Protein AF-A0A258BGA5-F1 (afdb_monomer)

Sequence (229 aa):
MPLPGERLVAFLSDGAFEEQRGSDWAPRWWRASDSGFAIPVMVLNGRRIEQRTEISQEGGLDWLVKHLELSGFDPIIVDGHDPLSYAWGILEAEARLAKLVETDGPYPARLPYLIAPCIKGFGFPGAGSNRAHNLPLDGHPHENASARETFNAGARTLFTPPEVLDDAVRTLSVHTAQNRPLESHNALAVRNVASPDLPAPASISEHSPAPNCAMDAIDRCFTDIVRAN

Mean predicted aligned error: 7.52 Å

Nearest PDB structures (foldseek):
  8io8-assembly1_B  TM=6.608E-01  e=1.381E-07  unclassified
  4t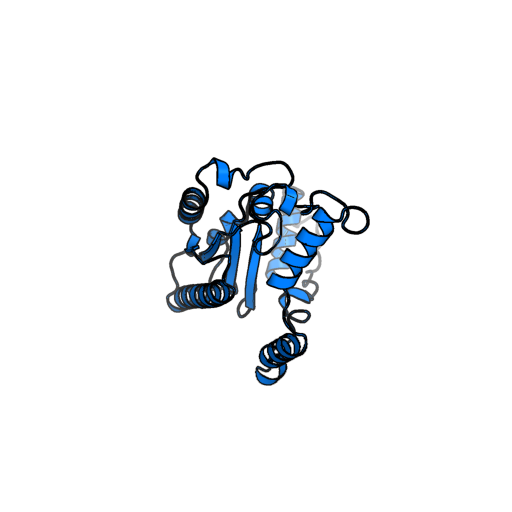l7-assembly1_C  TM=1.827E-01  e=6.037E+00  Synechococcus elongatus PCC 7942 = FACHB-805

Solvent-accessible surface area (backbone atoms only — not comparable to full-atom values): 13235 Å² total; per-residue (Å²): 130,46,47,67,91,37,76,44,77,44,82,39,46,58,64,53,54,74,74,54,73,67,68,67,47,46,24,74,70,55,41,72,90,69,28,24,47,66,37,46,32,36,44,41,38,58,64,48,92,88,47,70,34,66,54,55,74,70,54,29,67,66,41,49,47,53,53,38,46,76,49,35,36,38,71,41,82,38,52,47,84,39,73,64,37,50,55,51,50,51,53,52,38,50,54,52,52,49,49,37,50,76,66,68,48,65,82,64,28,67,38,41,32,38,37,20,56,39,54,35,42,63,80,38,59,39,42,69,44,76,35,34,74,77,61,40,54,97,45,55,49,92,84,29,68,67,27,31,53,51,48,51,54,26,50,59,74,64,61,68,57,66,71,59,52,53,49,51,51,58,70,68,64,44,39,76,83,69,74,44,72,56,76,84,64,29,64,89,74,62,65,78,79,76,82,75,54,74,67,77,78,76,80,86,45,98,85,50,86,71,59,92,43,73,67,51,46,51,52,51,52,50,50,50,32,60,74,62,103

Structure (mmCIF, N/CA/C/O backbone):
data_AF-A0A258BGA5-F1
#
_entry.id   AF-A0A258B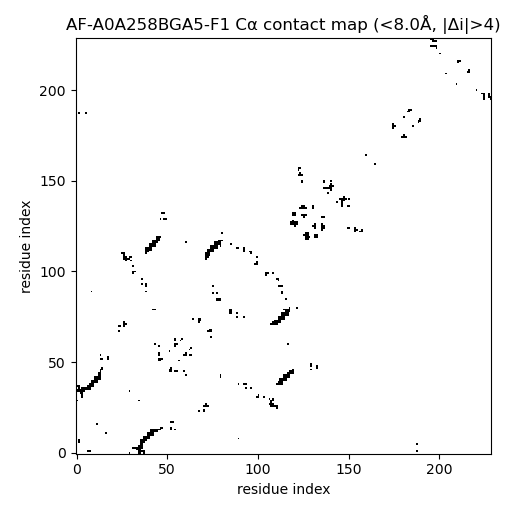GA5-F1
#
loop_
_atom_site.group_PDB
_atom_site.id
_atom_site.type_symbol
_atom_site.label_atom_id
_atom_site.label_alt_id
_atom_site.label_comp_id
_atom_site.label_asym_id
_atom_site.label_entity_id
_atom_site.label_seq_id
_atom_site.pdbx_PDB_ins_code
_atom_site.Cartn_x
_atom_site.Cartn_y
_atom_site.Cartn_z
_atom_site.occupancy
_atom_site.B_iso_or_equiv
_atom_site.auth_seq_id
_atom_site.auth_comp_id
_atom_site.auth_asym_id
_atom_site.auth_atom_id
_atom_site.pdbx_PDB_model_num
ATOM 1 N N . MET A 1 1 ? 9.230 -2.952 -9.479 1.00 86.06 1 MET A N 1
ATOM 2 C CA . MET A 1 1 ? 7.918 -2.576 -10.046 1.00 86.06 1 MET A CA 1
ATOM 3 C C . MET A 1 1 ? 7.155 -3.839 -10.426 1.00 86.06 1 MET A C 1
ATOM 5 O O . MET A 1 1 ? 7.820 -4.833 -10.716 1.00 86.06 1 MET A O 1
ATOM 9 N N . PRO A 1 2 ? 5.811 -3.843 -10.379 1.00 92.19 2 PRO A N 1
ATOM 10 C CA . PRO A 1 2 ? 4.999 -4.919 -10.958 1.00 92.19 2 PRO A CA 1
ATOM 11 C C . PRO A 1 2 ? 5.253 -5.040 -12.470 1.00 92.19 2 PRO A C 1
ATOM 13 O O . PRO A 1 2 ? 5.586 -4.044 -13.111 1.00 92.19 2 PRO A O 1
ATOM 16 N N . LEU A 1 3 ? 5.115 -6.242 -13.028 1.00 92.06 3 LEU A N 1
ATOM 17 C CA . LEU A 1 3 ? 5.256 -6.514 -14.465 1.00 92.06 3 LEU A CA 1
ATOM 18 C C . LEU A 1 3 ? 3.979 -6.129 -15.229 1.00 92.06 3 LEU A C 1
ATOM 20 O O . LEU A 1 3 ? 2.921 -5.993 -14.609 1.00 92.06 3 LEU A O 1
ATOM 24 N N . PRO A 1 4 ? 4.033 -5.977 -16.566 1.00 91.56 4 PRO A N 1
ATOM 25 C CA . PRO A 1 4 ? 2.851 -5.672 -17.366 1.00 91.56 4 PRO A CA 1
ATOM 26 C C . PRO A 1 4 ? 1.697 -6.648 -17.096 1.00 91.56 4 PRO A C 1
ATOM 28 O O . PRO A 1 4 ? 1.887 -7.861 -17.031 1.00 91.56 4 PRO A O 1
A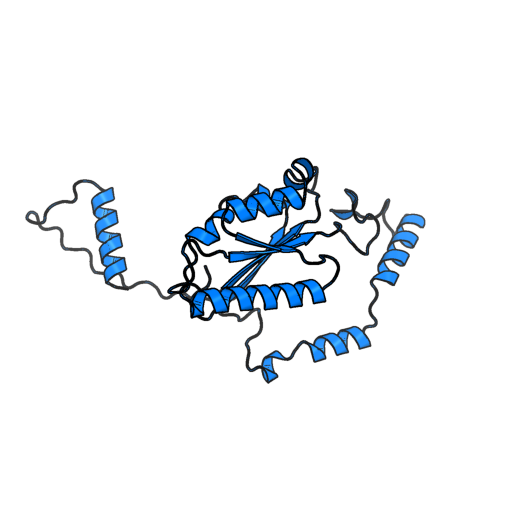TOM 31 N N . GLY A 1 5 ? 0.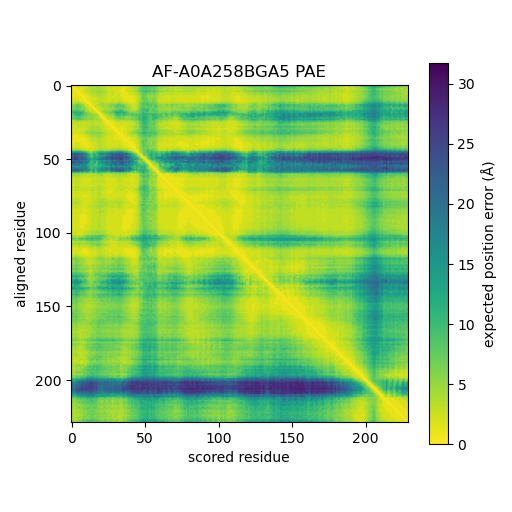490 -6.103 -16.923 1.00 89.88 5 GLY A N 1
ATOM 32 C CA . GLY A 1 5 ? -0.717 -6.863 -16.573 1.00 89.88 5 GLY A CA 1
ATOM 33 C C . GLY A 1 5 ? -0.915 -7.118 -15.073 1.00 89.88 5 GLY A C 1
ATOM 34 O O . GLY A 1 5 ? -2.014 -7.492 -14.662 1.00 89.88 5 GLY A O 1
ATOM 35 N N . GLU A 1 6 ? 0.097 -6.872 -14.241 1.00 92.31 6 GLU A N 1
ATOM 36 C CA . GLU A 1 6 ? -0.016 -6.986 -12.788 1.00 92.31 6 GLU A CA 1
ATOM 37 C C . GLU A 1 6 ? -0.445 -5.668 -12.138 1.00 92.31 6 GLU A C 1
ATOM 39 O O . GLU A 1 6 ? -0.266 -4.581 -12.693 1.00 92.31 6 GLU A O 1
ATOM 44 N N . ARG A 1 7 ? -1.008 -5.769 -10.930 1.00 92.38 7 ARG A N 1
ATOM 45 C CA . ARG A 1 7 ? -1.454 -4.626 -10.128 1.00 92.38 7 ARG A CA 1
ATOM 46 C C . ARG A 1 7 ? -0.991 -4.794 -8.685 1.00 92.38 7 ARG A C 1
ATOM 48 O O . ARG A 1 7 ? -1.190 -5.855 -8.096 1.00 92.38 7 ARG A O 1
ATOM 55 N N . LEU A 1 8 ? -0.378 -3.754 -8.130 1.00 93.44 8 LEU A N 1
ATOM 56 C CA . LEU A 1 8 ? 0.140 -3.704 -6.769 1.00 93.44 8 LEU A CA 1
ATOM 57 C C . LEU A 1 8 ? -0.414 -2.473 -6.054 1.00 93.44 8 LEU A C 1
ATOM 59 O O . LEU A 1 8 ? -0.129 -1.346 -6.453 1.00 93.44 8 LEU A O 1
ATOM 63 N N . VAL A 1 9 ? -1.125 -2.697 -4.952 1.00 95.00 9 VAL A N 1
ATOM 64 C CA . VAL A 1 9 ? -1.467 -1.654 -3.981 1.00 95.00 9 VAL A CA 1
ATOM 65 C C . VAL A 1 9 ? -0.550 -1.822 -2.774 1.00 95.00 9 VAL A C 1
ATOM 67 O O . VAL A 1 9 ? -0.541 -2.882 -2.149 1.00 95.00 9 VAL A O 1
ATOM 70 N N . ALA A 1 10 ? 0.246 -0.801 -2.459 1.00 92.88 10 ALA A N 1
ATOM 71 C CA . ALA A 1 10 ? 1.233 -0.848 -1.384 1.00 92.88 10 ALA A CA 1
ATOM 72 C C . ALA A 1 10 ? 0.844 0.114 -0.257 1.00 92.88 10 ALA A C 1
ATOM 74 O O . ALA A 1 10 ? 0.930 1.329 -0.420 1.00 92.88 10 ALA A O 1
ATOM 75 N N . PHE A 1 11 ? 0.437 -0.429 0.891 1.00 92.81 11 PHE A N 1
ATOM 76 C CA . PHE A 1 11 ? 0.153 0.368 2.083 1.00 92.81 11 PHE A CA 1
ATOM 77 C C . PHE A 1 11 ? 1.453 0.751 2.790 1.00 92.81 11 PHE A C 1
ATOM 79 O O . PHE A 1 11 ? 2.272 -0.105 3.122 1.00 92.81 11 PHE A O 1
ATOM 86 N N . LEU A 1 12 ? 1.621 2.046 3.025 1.00 90.56 12 LEU A N 1
ATOM 87 C CA . LEU A 1 12 ? 2.790 2.659 3.635 1.00 90.56 12 LEU A CA 1
ATOM 88 C C . LEU A 1 12 ? 2.371 3.351 4.930 1.00 90.56 12 LEU A C 1
ATOM 90 O O . LEU A 1 12 ? 1.291 3.935 5.013 1.00 90.56 12 LEU A O 1
ATOM 94 N N . SER A 1 13 ? 3.234 3.296 5.939 1.00 85.50 13 SER A N 1
ATOM 95 C CA . SER A 1 13 ? 3.091 4.121 7.135 1.00 85.50 13 SER A CA 1
ATOM 96 C C . SER A 1 13 ? 3.968 5.363 7.028 1.00 85.50 13 SER A C 1
ATOM 98 O O . SER A 1 13 ? 5.033 5.347 6.407 1.00 85.50 13 SER A O 1
ATOM 100 N N . ASP A 1 14 ? 3.535 6.428 7.690 1.00 80.94 14 ASP A N 1
ATOM 101 C CA . ASP A 1 14 ? 4.283 7.677 7.822 1.00 80.94 14 ASP A CA 1
ATOM 102 C C . ASP A 1 14 ? 5.676 7.472 8.450 1.00 80.94 14 ASP A C 1
ATOM 104 O O . ASP A 1 14 ? 6.655 8.053 7.991 1.00 80.94 14 ASP A O 1
ATOM 108 N N . GLY A 1 15 ? 5.798 6.571 9.429 1.00 77.31 15 GLY A N 1
ATOM 109 C CA . GLY A 1 15 ? 7.091 6.181 9.997 1.00 77.31 15 GLY A CA 1
ATOM 110 C C . GLY A 1 15 ? 8.032 5.512 8.985 1.00 77.31 15 GLY A C 1
ATOM 111 O O . GLY A 1 15 ? 9.211 5.862 8.937 1.00 77.31 15 GLY A O 1
ATOM 112 N N . ALA A 1 16 ? 7.523 4.590 8.159 1.00 76.81 16 ALA A N 1
ATOM 113 C CA . ALA A 1 16 ? 8.331 3.883 7.161 1.00 76.81 16 ALA A CA 1
ATOM 114 C C . ALA A 1 16 ? 8.790 4.803 6.020 1.00 76.81 16 ALA A C 1
ATOM 116 O O . ALA A 1 16 ? 9.903 4.653 5.520 1.00 76.81 16 ALA A O 1
ATOM 117 N N . PHE A 1 17 ? 7.958 5.775 5.639 1.00 79.06 17 PHE A N 1
ATOM 118 C CA . PHE A 1 17 ? 8.291 6.766 4.616 1.00 79.06 17 PHE A CA 1
ATOM 119 C C . PHE A 1 17 ? 9.535 7.592 4.972 1.00 79.06 17 PHE A C 1
ATOM 121 O O . PHE A 1 17 ? 10.377 7.850 4.115 1.00 79.06 17 PHE A O 1
ATOM 128 N N . GLU A 1 18 ? 9.686 7.967 6.242 1.00 72.81 18 GLU A N 1
ATOM 129 C CA . GLU A 1 18 ? 10.832 8.757 6.711 1.00 72.81 18 GLU A CA 1
ATOM 130 C C . GLU A 1 18 ? 12.137 7.942 6.745 1.00 72.81 18 GLU A C 1
ATOM 132 O O . GLU A 1 18 ? 13.209 8.469 6.437 1.00 72.81 18 GLU A O 1
ATOM 137 N N . GLU A 1 19 ? 12.048 6.654 7.092 1.00 72.44 19 GLU A N 1
ATOM 138 C CA . GLU A 1 19 ? 13.197 5.749 7.241 1.00 72.44 19 GLU A CA 1
ATOM 139 C C . GLU A 1 19 ? 13.688 5.152 5.919 1.00 72.44 19 GLU A C 1
ATOM 141 O O . GLU A 1 19 ? 14.881 4.889 5.769 1.00 72.44 19 GLU A O 1
ATOM 146 N N . GLN A 1 20 ? 12.789 4.936 4.958 1.00 68.56 20 GLN A N 1
ATOM 147 C CA . GLN A 1 20 ? 13.090 4.273 3.688 1.00 68.56 20 GLN A CA 1
ATOM 148 C C . GLN A 1 20 ? 12.838 5.212 2.506 1.00 68.56 20 GLN A C 1
ATOM 150 O O . GLN A 1 20 ? 11.879 5.073 1.741 1.00 68.56 20 GLN A O 1
ATOM 155 N N . ARG A 1 21 ? 13.746 6.181 2.356 1.00 70.88 21 ARG A N 1
ATOM 156 C CA . ARG A 1 21 ? 13.762 7.128 1.231 1.00 70.88 21 ARG A CA 1
ATOM 157 C C . ARG A 1 21 ? 14.092 6.418 -0.089 1.00 70.88 21 ARG A C 1
ATOM 159 O O . ARG A 1 21 ? 14.768 5.392 -0.094 1.00 70.88 21 ARG A O 1
ATOM 166 N N . GLY A 1 22 ? 13.643 6.973 -1.215 1.00 75.00 22 GLY A N 1
ATOM 167 C CA . GLY A 1 22 ? 13.886 6.442 -2.561 1.00 75.00 22 GLY A CA 1
ATOM 168 C C . GLY A 1 22 ? 12.620 5.967 -3.278 1.00 75.00 22 GLY A C 1
ATOM 169 O O . GLY A 1 22 ? 12.594 5.921 -4.506 1.00 75.00 22 GLY A O 1
ATOM 170 N N . SER A 1 23 ? 11.542 5.664 -2.546 1.00 77.19 23 SER A N 1
ATOM 171 C CA . SER A 1 23 ? 10.238 5.340 -3.152 1.00 77.19 23 SER A CA 1
ATOM 172 C C . SER A 1 23 ? 9.601 6.539 -3.871 1.00 77.19 23 SER A C 1
ATOM 174 O O . SER A 1 23 ? 8.827 6.359 -4.810 1.00 77.19 23 SER A O 1
ATOM 176 N N . ASP A 1 24 ? 10.012 7.757 -3.514 1.00 79.44 24 ASP A N 1
ATOM 177 C CA . ASP A 1 24 ? 9.677 9.025 -4.163 1.00 79.44 24 ASP A CA 1
ATOM 178 C C . ASP A 1 24 ? 10.161 9.116 -5.625 1.00 79.44 24 ASP A C 1
ATOM 180 O O . ASP A 1 24 ? 9.695 9.958 -6.390 1.00 79.44 24 ASP A O 1
ATOM 184 N N . TRP A 1 25 ? 11.039 8.203 -6.057 1.00 87.06 25 TRP A N 1
ATOM 185 C CA . TRP A 1 25 ? 11.540 8.121 -7.433 1.00 87.06 25 TRP A CA 1
ATOM 186 C C . TRP A 1 25 ? 10.676 7.247 -8.347 1.00 87.06 25 TRP A C 1
ATOM 188 O O . TRP A 1 25 ? 10.923 7.208 -9.553 1.00 87.06 25 TRP A O 1
ATOM 198 N N . ALA A 1 26 ? 9.646 6.576 -7.818 1.00 91.06 26 ALA A N 1
ATOM 199 C CA . ALA A 1 26 ? 8.777 5.691 -8.595 1.00 91.06 26 ALA A CA 1
ATOM 200 C C . ALA A 1 26 ? 8.214 6.319 -9.896 1.00 91.06 26 ALA A C 1
ATOM 202 O O . ALA A 1 26 ? 8.263 5.630 -10.918 1.00 91.06 26 ALA A O 1
ATOM 203 N N . PRO A 1 27 ? 7.788 7.603 -9.944 1.00 92.44 27 PRO A N 1
ATOM 204 C CA . PRO A 1 27 ? 7.332 8.267 -11.173 1.00 92.44 27 PRO A CA 1
ATOM 205 C C . PRO A 1 27 ? 8.378 8.286 -12.293 1.00 92.44 27 PRO A C 1
ATOM 207 O O . PRO A 1 27 ? 8.044 8.302 -13.477 1.00 92.44 27 PRO A O 1
ATOM 210 N N . ARG A 1 28 ? 9.666 8.276 -11.921 1.00 91.62 28 ARG A N 1
ATOM 211 C CA . ARG A 1 28 ? 10.807 8.278 -12.846 1.00 91.62 28 ARG A CA 1
ATOM 212 C C . ARG A 1 28 ? 11.167 6.879 -13.331 1.00 91.62 28 ARG A C 1
ATOM 214 O O . ARG A 1 28 ? 11.907 6.763 -14.300 1.00 91.62 28 ARG A O 1
ATOM 221 N N . TRP A 1 29 ? 10.689 5.821 -12.687 1.00 90.31 29 TRP A N 1
ATOM 222 C CA . TRP A 1 29 ? 10.992 4.441 -13.080 1.00 90.31 29 TRP A CA 1
ATOM 223 C C . TRP A 1 29 ? 9.806 3.719 -13.695 1.00 90.31 29 TRP A C 1
ATOM 225 O O . TRP A 1 29 ? 10.012 2.834 -14.514 1.00 90.31 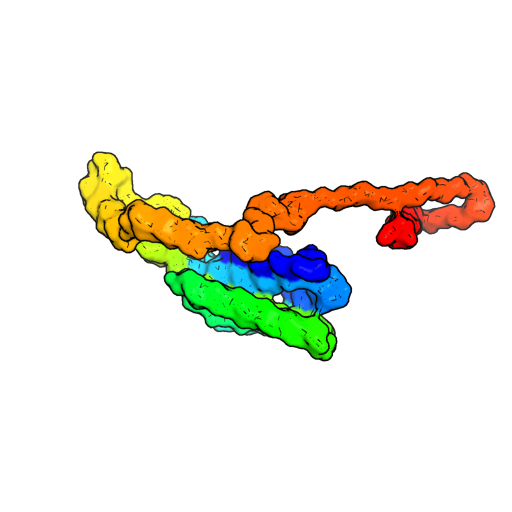29 TRP A O 1
ATOM 235 N N . TRP A 1 30 ? 8.583 4.098 -13.336 1.00 93.62 30 TRP A N 1
ATOM 236 C CA . TRP A 1 30 ? 7.397 3.502 -13.924 1.00 93.62 30 TRP A CA 1
ATOM 237 C C . TRP A 1 30 ? 7.232 3.920 -15.382 1.00 93.62 30 TRP A C 1
ATOM 239 O O . TRP A 1 30 ? 7.292 5.109 -15.709 1.00 93.62 30 TRP A O 1
ATOM 249 N N . ARG A 1 31 ? 6.973 2.942 -16.250 1.00 91.94 31 ARG A N 1
ATOM 250 C CA . ARG A 1 31 ? 6.616 3.172 -17.649 1.00 91.94 31 ARG A CA 1
ATOM 251 C C . ARG A 1 31 ? 5.485 2.240 -18.039 1.00 91.94 31 ARG A C 1
ATOM 253 O O . ARG A 1 31 ? 5.526 1.049 -17.747 1.00 91.94 31 ARG A O 1
ATOM 260 N N . ALA A 1 32 ? 4.519 2.773 -18.775 1.00 89.69 32 ALA A N 1
ATOM 261 C CA . ALA A 1 32 ? 3.403 1.997 -19.304 1.00 89.69 32 ALA A CA 1
ATOM 262 C C . ALA A 1 32 ? 3.853 0.796 -20.161 1.00 89.69 32 ALA A C 1
ATOM 264 O O . ALA A 1 32 ? 3.163 -0.218 -20.213 1.00 89.69 32 ALA A O 1
ATOM 265 N N . SER A 1 33 ? 5.011 0.902 -20.822 1.00 90.50 33 SER A N 1
ATOM 266 C CA . SER A 1 33 ? 5.522 -0.116 -21.744 1.00 90.50 33 SER A CA 1
ATOM 267 C C . SER A 1 33 ? 6.086 -1.367 -21.066 1.00 90.50 33 SER A C 1
ATOM 269 O O . SER A 1 33 ? 6.122 -2.419 -21.698 1.00 90.50 33 SER A O 1
ATOM 271 N N . ASP A 1 34 ? 6.568 -1.265 -19.824 1.00 91.94 34 ASP A N 1
ATOM 272 C CA . ASP A 1 34 ? 7.302 -2.347 -19.146 1.00 91.94 34 ASP A CA 1
ATOM 273 C C . ASP A 1 34 ? 6.872 -2.592 -17.690 1.00 91.94 34 ASP A C 1
ATOM 275 O O . ASP A 1 34 ? 7.381 -3.507 -17.043 1.00 91.94 34 ASP A O 1
ATOM 279 N N . SER A 1 35 ? 5.915 -1.814 -17.179 1.00 93.88 35 SER A N 1
ATOM 280 C CA . SER A 1 35 ? 5.460 -1.880 -15.792 1.00 93.88 35 SER A CA 1
ATOM 281 C C . SER A 1 35 ? 3.948 -2.110 -15.697 1.00 93.88 35 SER A C 1
ATOM 283 O O . SER A 1 35 ? 3.157 -1.559 -16.460 1.00 93.88 35 SER A O 1
ATOM 285 N N . GLY A 1 36 ? 3.531 -2.902 -14.710 1.00 94.75 36 GLY A N 1
ATOM 286 C CA . GLY A 1 36 ? 2.138 -3.014 -14.267 1.00 94.75 36 GLY A CA 1
ATOM 287 C C . GLY A 1 36 ? 1.714 -1.836 -13.391 1.00 94.75 36 GLY A C 1
ATOM 288 O O . GLY A 1 36 ? 2.495 -0.921 -13.135 1.00 94.75 36 GLY A O 1
ATOM 289 N N . PHE A 1 37 ? 0.489 -1.846 -12.875 1.00 95.62 37 PHE A N 1
ATOM 290 C CA . PHE A 1 37 ? -0.013 -0.748 -12.042 1.00 95.62 37 PHE A CA 1
ATOM 291 C C . PHE A 1 37 ? 0.564 -0.816 -10.633 1.00 95.62 37 PHE A C 1
ATOM 293 O O . PHE A 1 37 ? 0.486 -1.854 -9.980 1.00 95.62 37 PHE A O 1
ATOM 300 N N . ALA A 1 38 ? 1.108 0.298 -10.149 1.00 94.62 38 ALA A N 1
ATOM 301 C CA . ALA A 1 38 ? 1.594 0.444 -8.784 1.00 94.62 38 ALA A CA 1
ATOM 302 C C . ALA A 1 38 ? 0.905 1.643 -8.127 1.00 94.62 38 ALA A C 1
ATOM 304 O O . ALA A 1 38 ? 1.028 2.764 -8.616 1.00 94.62 38 ALA A O 1
ATOM 305 N N . ILE A 1 39 ? 0.188 1.395 -7.032 1.00 96.06 39 ILE A N 1
ATOM 306 C CA . ILE A 1 39 ? -0.586 2.397 -6.296 1.00 96.06 39 ILE A CA 1
ATOM 307 C C . ILE A 1 39 ? -0.108 2.405 -4.840 1.00 96.06 39 ILE A C 1
ATOM 309 O O . ILE A 1 39 ? -0.481 1.527 -4.056 1.00 96.06 39 ILE A O 1
ATOM 313 N N . PRO A 1 40 ? 0.748 3.359 -4.452 1.00 94.81 40 PRO A N 1
ATOM 314 C CA . PRO A 1 40 ? 1.069 3.584 -3.050 1.00 94.81 40 PRO A CA 1
ATOM 315 C C . PRO A 1 40 ? -0.125 4.197 -2.302 1.00 94.81 40 PRO A C 1
ATOM 317 O O . PRO A 1 40 ? -0.844 5.047 -2.829 1.00 94.81 40 PRO A O 1
ATOM 320 N N . VAL A 1 41 ? -0.310 3.771 -1.052 1.00 95.81 41 VAL A N 1
ATOM 321 C CA . VAL A 1 41 ? -1.342 4.259 -0.130 1.00 95.81 41 VAL A CA 1
ATOM 322 C C . VAL A 1 41 ? -0.680 4.623 1.194 1.00 95.81 41 VAL A C 1
ATOM 324 O O . VAL A 1 41 ? -0.332 3.745 1.978 1.00 95.81 41 VAL A O 1
ATOM 327 N N . MET A 1 42 ? -0.508 5.912 1.469 1.00 93.25 42 MET A N 1
ATOM 328 C CA . MET A 1 42 ? -0.007 6.393 2.756 1.00 93.25 42 MET A CA 1
ATOM 329 C C . MET A 1 42 ? -1.119 6.418 3.794 1.00 93.25 42 MET A C 1
ATOM 331 O O . MET A 1 42 ? -2.077 7.176 3.664 1.00 93.25 42 MET A O 1
ATOM 335 N N . VAL A 1 43 ? -0.945 5.666 4.875 1.00 92.19 43 VAL A N 1
ATOM 336 C CA . VAL A 1 43 ? -1.746 5.800 6.092 1.00 92.19 43 VAL A CA 1
ATOM 337 C C . VAL A 1 43 ? -1.078 6.841 6.988 1.00 92.19 43 VAL A C 1
ATOM 339 O O . VAL A 1 43 ? -0.133 6.549 7.725 1.00 92.19 43 VAL A O 1
ATOM 342 N N . LEU A 1 44 ? -1.568 8.076 6.907 1.00 88.94 44 LEU A N 1
ATOM 343 C CA . LEU A 1 44 ? -1.007 9.222 7.615 1.00 88.94 44 LEU A CA 1
ATOM 344 C C . LEU A 1 44 ? -1.645 9.338 9.006 1.00 88.94 44 LEU A C 1
ATOM 346 O O . LEU A 1 44 ? -2.610 10.076 9.197 1.00 88.94 44 LEU A O 1
ATOM 350 N N . ASN A 1 45 ? -1.113 8.587 9.974 1.00 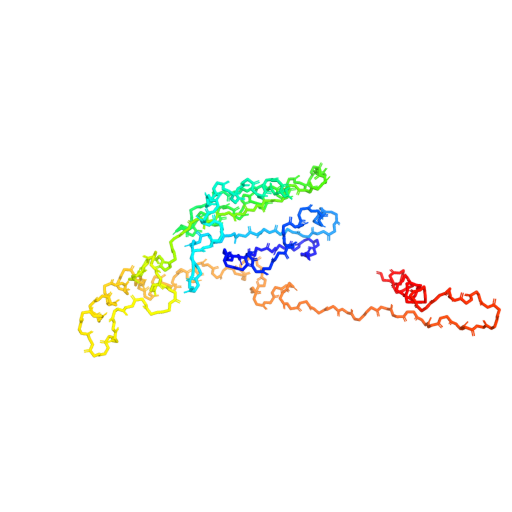82.56 45 ASN A N 1
ATOM 351 C CA . ASN A 1 45 ? -1.648 8.542 11.343 1.00 82.56 45 ASN A CA 1
ATOM 352 C C . ASN A 1 45 ? -0.902 9.431 12.364 1.00 82.56 45 ASN A C 1
ATOM 354 O O . ASN A 1 45 ? -1.318 9.543 13.524 1.00 82.56 45 ASN A O 1
ATOM 358 N N . GLY A 1 46 ? 0.173 10.089 11.925 1.00 68.38 46 GLY A N 1
ATOM 359 C CA . GLY A 1 46 ? 0.819 11.238 12.555 1.00 68.38 46 GLY A CA 1
ATOM 360 C C . GLY A 1 46 ? 1.742 10.936 13.739 1.00 68.38 46 GLY A C 1
ATOM 361 O O . GLY A 1 46 ? 2.173 11.878 14.415 1.00 68.38 46 GLY A O 1
ATOM 362 N N . ARG A 1 47 ? 2.035 9.665 14.066 1.00 60.84 47 ARG A N 1
ATOM 363 C CA . ARG A 1 47 ? 2.816 9.323 15.277 1.00 60.84 47 ARG A CA 1
ATOM 364 C C . ARG A 1 47 ? 3.729 8.098 15.139 1.00 60.84 47 ARG A C 1
ATOM 366 O O . ARG A 1 47 ? 3.264 6.987 14.882 1.00 60.84 47 ARG A O 1
ATOM 373 N N . ARG A 1 48 ? 5.003 8.263 15.524 1.00 62.81 48 ARG A N 1
ATOM 374 C CA . ARG A 1 48 ? 5.997 7.192 15.758 1.00 62.81 48 ARG A CA 1
ATOM 375 C C . ARG A 1 48 ? 5.878 6.583 17.167 1.00 62.81 48 ARG A C 1
ATOM 377 O O . ARG A 1 48 ? 4.99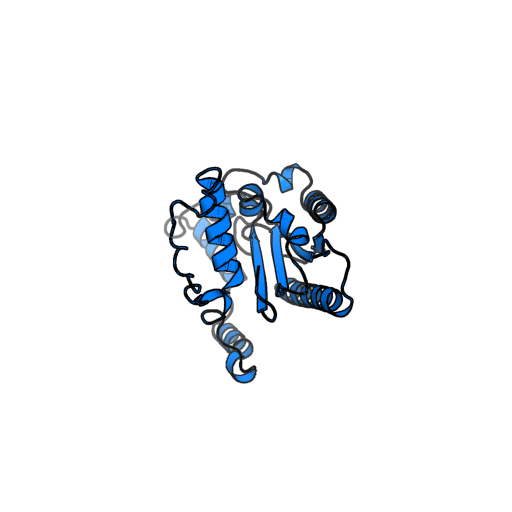1 6.951 17.938 1.00 62.81 48 ARG A O 1
ATOM 384 N N . ILE A 1 49 ? 6.749 5.613 17.468 1.00 50.84 49 ILE A N 1
ATOM 385 C CA . ILE A 1 49 ? 6.876 4.931 18.773 1.00 50.84 49 ILE A CA 1
ATOM 386 C C . ILE A 1 49 ? 7.190 5.939 19.891 1.00 50.84 49 ILE A C 1
ATOM 388 O O . ILE A 1 49 ? 6.596 5.864 20.963 1.00 50.84 49 ILE A O 1
ATOM 392 N N . GLU A 1 50 ? 8.053 6.927 19.615 1.00 47.19 50 GLU A N 1
ATOM 393 C CA . GLU A 1 50 ? 8.523 7.894 20.623 1.00 47.19 50 GLU A CA 1
ATOM 394 C C . GLU A 1 50 ? 8.457 9.378 20.189 1.00 47.19 50 GLU A C 1
ATOM 396 O O . GLU A 1 50 ? 8.772 10.256 20.989 1.00 47.19 50 GLU A O 1
ATOM 401 N N . GLN A 1 51 ? 8.014 9.709 18.964 1.00 47.69 51 GLN A N 1
ATOM 402 C CA . GLN A 1 51 ? 8.007 11.091 18.432 1.00 47.69 51 GLN A CA 1
ATOM 403 C C . GLN A 1 51 ? 6.813 11.390 17.494 1.00 47.69 51 GLN A C 1
ATOM 405 O O . GLN A 1 51 ? 6.135 10.481 17.010 1.00 47.69 51 GLN A O 1
ATOM 410 N N . ARG A 1 52 ? 6.540 12.683 17.233 1.00 57.16 52 ARG A N 1
ATOM 411 C CA . ARG A 1 52 ? 5.716 13.109 16.078 1.00 57.16 52 ARG A CA 1
ATOM 412 C C . ARG A 1 52 ? 6.524 12.868 14.799 1.00 57.16 52 ARG A C 1
ATOM 414 O O . ARG A 1 52 ? 7.731 13.073 14.834 1.00 57.16 52 ARG A O 1
ATOM 421 N N . THR A 1 53 ? 5.876 12.450 13.715 1.00 56.12 53 THR A N 1
ATOM 422 C CA . THR A 1 53 ? 6.528 12.337 12.399 1.00 56.12 53 THR A CA 1
ATOM 423 C C . THR A 1 53 ? 7.026 13.702 11.922 1.00 56.12 53 THR A C 1
ATOM 425 O O . THR A 1 53 ? 6.378 14.712 12.214 1.00 56.12 53 THR A O 1
ATOM 428 N N . GLU A 1 54 ? 8.155 13.743 11.210 1.00 58.69 54 GLU A N 1
ATOM 429 C CA . GLU A 1 54 ? 8.660 14.942 10.521 1.00 58.69 54 GLU A CA 1
ATOM 430 C C . GLU A 1 54 ? 7.562 15.509 9.622 1.00 58.69 54 GLU A C 1
ATOM 432 O O . GLU A 1 54 ? 7.286 16.703 9.682 1.00 58.69 54 GLU A O 1
ATOM 437 N N . ILE A 1 55 ? 6.803 14.646 8.933 1.00 57.38 55 ILE A N 1
ATOM 438 C CA . ILE A 1 55 ? 5.626 15.061 8.150 1.00 57.38 55 ILE A CA 1
ATOM 439 C C . ILE A 1 55 ? 4.657 15.886 9.007 1.00 57.38 55 ILE A C 1
ATOM 441 O O . ILE A 1 55 ? 4.241 16.970 8.611 1.00 57.38 55 ILE A O 1
ATOM 445 N N . SER A 1 56 ? 4.321 15.424 10.215 1.00 59.44 56 SER A N 1
ATOM 446 C CA . SER A 1 56 ? 3.420 16.150 11.124 1.00 59.44 56 SER A CA 1
ATOM 447 C C . SER A 1 56 ? 4.026 17.444 11.678 1.00 59.44 56 SER A C 1
ATOM 449 O O . SER A 1 56 ? 3.284 18.327 12.109 1.00 59.44 56 SER A O 1
ATOM 451 N N . GLN A 1 57 ? 5.354 17.553 11.718 1.00 58.66 57 GLN A N 1
ATOM 452 C CA . GLN A 1 57 ? 6.065 18.748 12.175 1.00 58.66 57 GLN A CA 1
ATOM 453 C C . GLN A 1 57 ? 6.256 19.781 11.054 1.00 58.66 57 GLN A C 1
ATOM 455 O O . GLN A 1 57 ? 6.259 20.976 11.337 1.00 58.66 57 GLN A O 1
ATOM 460 N N . GLU A 1 58 ? 6.346 19.340 9.799 1.00 59.38 58 GLU A N 1
ATOM 461 C CA . GLU A 1 58 ? 6.603 20.183 8.625 1.00 59.38 58 GLU A CA 1
ATOM 462 C C . GLU A 1 58 ? 5.332 20.703 7.925 1.00 59.38 58 GLU A C 1
ATOM 464 O O . GLU A 1 58 ? 5.422 21.472 6.969 1.00 59.38 58 GLU A O 1
ATOM 469 N N . GLY A 1 59 ? 4.141 20.345 8.418 1.00 64.12 59 GLY A N 1
ATOM 470 C CA . GLY A 1 59 ? 2.855 20.844 7.900 1.00 64.12 59 GLY A CA 1
ATOM 471 C C . GLY A 1 59 ? 1.791 19.770 7.661 1.00 64.12 59 GLY A C 1
ATOM 472 O O . GLY A 1 59 ? 0.694 20.081 7.207 1.00 64.12 59 GLY A O 1
ATOM 473 N N . GLY A 1 60 ? 2.083 18.511 7.982 1.00 80.19 60 GLY A N 1
ATOM 474 C CA . GLY A 1 60 ? 1.146 17.395 7.916 1.00 80.19 60 GLY A CA 1
ATOM 475 C C . GLY A 1 60 ? 0.762 17.038 6.483 1.00 80.19 60 GLY A C 1
ATOM 476 O O . GLY A 1 60 ? 1.617 16.838 5.621 1.00 80.19 60 GLY A O 1
ATOM 477 N N . LEU A 1 61 ? -0.544 16.944 6.239 1.00 86.94 61 LEU A N 1
ATOM 478 C CA . LEU A 1 61 ? -1.102 16.564 4.943 1.00 86.94 61 LEU A CA 1
ATOM 479 C C . LEU A 1 61 ? -0.681 17.521 3.820 1.00 86.94 61 LEU A C 1
ATOM 481 O O . LEU A 1 61 ? -0.229 17.062 2.775 1.00 86.94 61 LEU A O 1
ATOM 485 N N . ASP A 1 62 ? -0.787 18.832 4.047 1.00 88.44 62 ASP A N 1
ATOM 486 C CA . ASP A 1 62 ? -0.523 19.844 3.016 1.00 88.44 62 ASP A CA 1
ATOM 487 C C . ASP A 1 62 ? 0.937 19.814 2.552 1.00 88.44 62 ASP A C 1
ATOM 489 O O . ASP A 1 62 ? 1.232 19.941 1.361 1.00 88.44 62 ASP A O 1
ATOM 493 N N . TRP A 1 63 ? 1.860 19.596 3.494 1.00 89.06 63 TRP A N 1
ATOM 494 C CA . TRP A 1 63 ? 3.271 19.409 3.175 1.00 89.06 63 TRP A CA 1
ATOM 495 C C . TRP A 1 63 ? 3.485 18.155 2.323 1.00 89.06 63 TRP A C 1
ATOM 497 O O . TRP A 1 63 ? 4.162 18.229 1.298 1.00 89.06 63 TRP A O 1
ATOM 507 N N . LEU A 1 64 ? 2.873 17.025 2.702 1.00 89.25 64 LEU A N 1
ATOM 508 C CA . LEU A 1 64 ? 3.051 15.754 1.996 1.00 89.25 64 LEU A CA 1
ATOM 509 C C . LEU A 1 64 ? 2.493 15.816 0.573 1.00 89.25 64 LEU A C 1
ATOM 511 O O . LEU A 1 64 ? 3.158 15.369 -0.357 1.00 89.25 64 LEU A O 1
ATOM 515 N N . VAL A 1 65 ? 1.311 16.410 0.388 1.00 93.06 65 VAL A N 1
ATOM 516 C CA . VAL A 1 65 ? 0.719 16.644 -0.939 1.00 93.06 65 VAL A CA 1
ATOM 517 C C . VAL A 1 65 ? 1.705 17.407 -1.819 1.00 93.06 65 VAL A C 1
ATOM 519 O O . VAL A 1 65 ? 2.074 16.928 -2.889 1.00 93.06 65 VAL A O 1
ATOM 522 N N . LYS A 1 66 ? 2.218 18.539 -1.330 1.00 92.69 66 LYS A N 1
ATOM 523 C CA . LYS A 1 66 ? 3.172 19.361 -2.079 1.00 92.69 66 LYS A CA 1
ATOM 524 C C . LYS A 1 66 ? 4.479 18.621 -2.368 1.00 92.69 66 LYS A C 1
ATOM 526 O O . LYS A 1 66 ? 5.033 18.745 -3.459 1.00 92.69 66 LYS A O 1
ATOM 531 N N . HIS A 1 67 ? 4.987 17.859 -1.403 1.00 90.69 67 HIS A N 1
ATOM 532 C CA . HIS A 1 67 ? 6.187 17.044 -1.574 1.00 90.69 67 HIS A CA 1
ATOM 533 C C . HIS A 1 67 ? 6.002 15.990 -2.679 1.00 90.69 67 HIS A C 1
ATOM 535 O O . HIS A 1 67 ? 6.874 15.828 -3.536 1.00 90.69 67 HIS A O 1
ATOM 541 N N . LEU A 1 68 ? 4.854 15.310 -2.699 1.00 92.50 68 LEU A N 1
ATOM 542 C CA . LEU A 1 68 ? 4.519 14.301 -3.704 1.00 92.50 68 LEU A CA 1
ATOM 543 C C . LEU A 1 68 ? 4.332 14.917 -5.096 1.00 92.50 68 LEU A C 1
ATOM 545 O O . LEU A 1 68 ? 4.878 14.391 -6.065 1.00 92.50 68 LEU A O 1
ATOM 549 N N . GLU A 1 69 ? 3.651 16.060 -5.199 1.00 94.00 69 GLU A N 1
ATOM 550 C CA . GLU A 1 69 ? 3.511 16.802 -6.460 1.00 94.00 69 GLU A CA 1
ATOM 551 C C . GLU A 1 69 ? 4.875 17.209 -7.036 1.00 94.00 69 GLU A C 1
ATOM 553 O O . GLU A 1 69 ? 5.143 16.999 -8.221 1.00 94.00 69 GLU A O 1
ATOM 558 N N . LEU A 1 70 ? 5.775 17.742 -6.197 1.00 92.44 70 LEU A N 1
ATOM 559 C CA . LEU A 1 70 ? 7.143 18.098 -6.599 1.00 92.44 70 LEU A CA 1
ATOM 560 C C . LEU A 1 70 ? 7.968 16.875 -7.024 1.00 92.44 70 LEU A C 1
ATOM 562 O O . LEU A 1 70 ? 8.843 16.986 -7.885 1.00 92.44 70 LEU A O 1
ATOM 566 N N . SER A 1 71 ? 7.672 15.712 -6.446 1.00 91.06 71 SER A N 1
ATOM 567 C CA . SER A 1 71 ? 8.310 14.435 -6.781 1.00 91.06 71 SER A CA 1
ATOM 568 C C . SER A 1 71 ? 7.717 13.778 -8.037 1.00 91.06 71 SER A C 1
ATOM 570 O O . SER A 1 71 ? 8.268 12.800 -8.540 1.00 91.06 71 SER A O 1
ATOM 572 N N . GLY A 1 72 ? 6.648 14.350 -8.601 1.00 92.81 72 GLY A N 1
ATOM 573 C CA . GLY A 1 72 ? 6.023 13.896 -9.842 1.00 92.81 72 GLY A CA 1
ATOM 574 C C . GLY A 1 72 ? 4.859 12.922 -9.656 1.00 92.81 72 GLY A C 1
ATOM 575 O O . GLY A 1 72 ? 4.482 12.271 -10.624 1.00 92.81 72 GLY A O 1
ATOM 576 N N . PHE A 1 73 ? 4.289 12.812 -8.456 1.00 95.44 73 PHE A N 1
ATOM 577 C CA . PHE A 1 73 ? 3.057 12.055 -8.210 1.00 95.44 73 PHE A CA 1
ATOM 578 C C . PHE A 1 73 ? 1.795 12.901 -8.443 1.00 95.44 73 PHE A C 1
A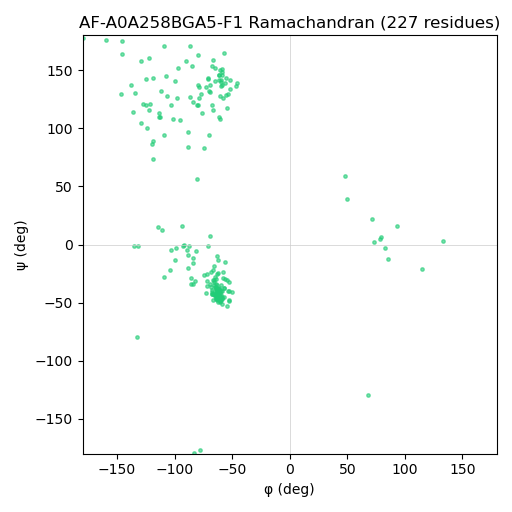TOM 580 O O . PHE A 1 73 ? 1.849 14.121 -8.606 1.00 95.44 73 PHE A O 1
ATOM 587 N N . ASP A 1 74 ? 0.652 12.222 -8.428 1.00 96.19 74 ASP A N 1
ATOM 588 C CA . ASP A 1 74 ? -0.705 12.760 -8.477 1.00 96.19 74 ASP A CA 1
ATOM 589 C C . ASP A 1 74 ? -1.462 12.347 -7.195 1.00 96.19 74 ASP A C 1
ATOM 591 O O . ASP A 1 74 ? -2.060 11.267 -7.136 1.00 96.19 74 ASP A O 1
ATOM 595 N N . PRO A 1 75 ? -1.351 13.126 -6.104 1.00 96.88 75 PRO A N 1
ATOM 596 C CA . PRO A 1 75 ? -1.901 12.735 -4.813 1.00 96.88 75 PRO A CA 1
ATOM 597 C C . PRO A 1 75 ? -3.438 12.744 -4.798 1.00 96.88 75 PRO A C 1
ATOM 599 O O . PRO A 1 75 ? -4.085 13.674 -5.276 1.00 96.88 75 PRO A O 1
ATOM 602 N N . ILE A 1 76 ? -4.029 11.717 -4.185 1.00 98.06 76 ILE A N 1
ATOM 603 C CA . ILE A 1 76 ? -5.474 11.547 -3.995 1.00 98.06 76 ILE A CA 1
ATOM 604 C C . ILE A 1 76 ? -5.737 11.417 -2.500 1.00 98.06 76 ILE A C 1
ATOM 606 O O . ILE A 1 76 ? -5.292 10.465 -1.861 1.00 98.06 76 ILE A O 1
ATOM 610 N N . ILE A 1 77 ? -6.467 12.372 -1.934 1.00 97.56 77 ILE A N 1
ATOM 611 C CA . ILE A 1 77 ? -6.816 12.352 -0.513 1.00 97.56 77 ILE A CA 1
ATOM 612 C C . ILE A 1 77 ? -8.093 11.529 -0.339 1.00 97.56 77 ILE A C 1
ATOM 614 O O . ILE A 1 77 ? -9.101 11.801 -0.990 1.00 97.56 77 ILE A O 1
ATOM 618 N N . VAL A 1 78 ? -8.044 10.541 0.550 1.00 97.62 78 VAL A N 1
ATOM 619 C CA . VAL A 1 78 ? -9.181 9.693 0.939 1.00 97.62 78 VAL A CA 1
ATOM 620 C C . VAL A 1 78 ? -9.415 9.792 2.446 1.00 97.62 78 VAL A C 1
ATOM 622 O O . VAL A 1 78 ? -8.520 10.192 3.193 1.00 97.62 78 VAL A O 1
ATOM 625 N N . ASP A 1 79 ? -10.607 9.426 2.914 1.00 95.88 79 ASP A N 1
ATOM 626 C CA . ASP A 1 79 ? -10.872 9.325 4.350 1.00 95.88 79 ASP A CA 1
ATOM 627 C C . ASP A 1 79 ? -10.238 8.045 4.904 1.00 95.88 79 ASP A C 1
ATOM 629 O O . ASP A 1 79 ? -10.666 6.934 4.591 1.00 95.88 79 ASP A O 1
ATOM 633 N N . GLY A 1 80 ? -9.221 8.193 5.756 1.00 94.06 80 GLY A N 1
ATOM 634 C CA . GLY A 1 80 ? -8.529 7.062 6.365 1.00 94.06 80 GLY A CA 1
ATOM 635 C C . GLY A 1 80 ? -9.334 6.305 7.425 1.00 94.06 80 GLY A C 1
ATOM 636 O O . GLY A 1 80 ? -8.836 5.323 7.974 1.00 94.06 80 GLY A O 1
ATOM 637 N N . HIS A 1 81 ? -10.558 6.741 7.729 1.00 93.50 81 HIS A N 1
ATOM 638 C CA . HIS A 1 81 ? -11.478 6.054 8.637 1.00 93.50 81 HIS A CA 1
ATOM 639 C C . HIS A 1 81 ? -12.545 5.233 7.903 1.00 93.50 81 HIS A C 1
ATOM 641 O O . HIS A 1 81 ? -13.212 4.419 8.542 1.00 93.50 81 HIS A O 1
ATOM 647 N N . ASP A 1 82 ? -12.707 5.429 6.591 1.00 94.50 82 ASP A N 1
ATOM 648 C CA . ASP A 1 82 ? -13.747 4.787 5.790 1.00 94.50 82 ASP A CA 1
ATOM 649 C C . ASP A 1 82 ? -13.144 3.787 4.782 1.00 94.50 82 ASP A C 1
ATOM 651 O O . ASP A 1 82 ? -12.552 4.195 3.776 1.00 94.50 82 ASP A O 1
ATOM 655 N N . PRO A 1 83 ? -13.329 2.467 4.983 1.00 92.69 83 PRO A N 1
ATOM 656 C CA . PRO A 1 83 ? -12.893 1.439 4.039 1.00 92.69 83 PRO A CA 1
ATOM 657 C C . PRO A 1 83 ? -13.411 1.634 2.605 1.00 92.69 83 PRO A C 1
ATOM 659 O O . PRO A 1 83 ? -12.722 1.260 1.653 1.00 92.69 83 PRO A O 1
ATOM 662 N N . LEU A 1 84 ? -14.598 2.224 2.421 1.00 95.94 84 LEU A N 1
ATOM 663 C CA . LEU A 1 84 ? -15.138 2.494 1.086 1.00 95.94 84 LEU A CA 1
ATOM 664 C C . LEU A 1 84 ? -14.393 3.635 0.392 1.00 95.94 84 LEU A C 1
ATOM 666 O O . LEU A 1 84 ? -14.225 3.592 -0.827 1.00 95.94 84 LEU A O 1
ATOM 670 N N . SER A 1 85 ? -13.880 4.603 1.153 1.00 97.75 85 SER A N 1
ATOM 671 C CA . SER A 1 85 ? -13.024 5.667 0.626 1.00 97.75 85 SER A CA 1
ATOM 672 C C . SER A 1 85 ? -11.710 5.104 0.073 1.00 97.75 85 SER A C 1
ATOM 674 O O . SER A 1 85 ? -11.290 5.486 -1.020 1.00 97.75 85 SER A O 1
ATOM 676 N N . TYR A 1 86 ? -11.113 4.114 0.750 1.00 97.62 86 TYR A N 1
ATOM 677 C CA . TYR A 1 86 ? -9.956 3.381 0.221 1.00 97.62 86 TYR A CA 1
ATOM 678 C C . TYR A 1 86 ? -10.290 2.625 -1.066 1.00 97.62 86 TYR A C 1
ATOM 680 O O . TYR A 1 86 ? -9.561 2.744 -2.049 1.00 97.62 86 TYR A O 1
ATOM 688 N N . ALA A 1 87 ? -11.386 1.858 -1.075 1.00 97.06 87 ALA A N 1
ATOM 689 C CA . ALA A 1 87 ? -11.793 1.089 -2.250 1.00 97.06 87 ALA A CA 1
ATOM 690 C C . ALA A 1 87 ? -12.035 2.001 -3.463 1.00 97.06 87 ALA A C 1
ATOM 692 O O . ALA A 1 87 ? -11.533 1.730 -4.553 1.00 97.06 87 ALA A O 1
ATOM 693 N N . TRP A 1 88 ? -12.743 3.114 -3.260 1.00 98.31 88 TRP A N 1
ATOM 694 C CA . TRP A 1 88 ? -12.950 4.129 -4.288 1.00 98.31 88 TRP A CA 1
ATOM 695 C C . TRP A 1 88 ? -11.629 4.731 -4.772 1.00 98.31 88 TRP A C 1
ATOM 697 O O . TRP A 1 88 ? -11.392 4.779 -5.977 1.00 98.31 88 TRP A O 1
ATOM 707 N N . GLY A 1 89 ? -10.750 5.143 -3.855 1.00 98.56 89 GLY A N 1
ATOM 708 C CA . GLY A 1 89 ? -9.475 5.756 -4.215 1.00 98.56 89 GLY A CA 1
ATOM 709 C C . GLY A 1 89 ? -8.584 4.818 -5.031 1.00 98.56 89 GLY A C 1
ATOM 710 O O . GLY A 1 89 ? -7.934 5.263 -5.973 1.00 98.56 89 GLY A O 1
ATOM 711 N N . ILE A 1 90 ? -8.575 3.518 -4.710 1.00 98.38 90 ILE A N 1
ATOM 712 C CA . ILE A 1 90 ? -7.825 2.509 -5.471 1.00 98.38 90 ILE A CA 1
ATOM 713 C C . ILE A 1 90 ? -8.379 2.402 -6.895 1.00 98.38 90 ILE A C 1
ATOM 715 O O . ILE A 1 90 ? -7.603 2.437 -7.847 1.00 98.38 90 ILE A O 1
ATOM 719 N N . LEU A 1 91 ? -9.704 2.328 -7.057 1.00 98.19 91 LEU A N 1
ATOM 720 C CA . LEU A 1 91 ? -10.337 2.269 -8.380 1.00 98.19 91 LEU A CA 1
ATOM 721 C C . LEU A 1 91 ? -10.075 3.538 -9.203 1.00 98.19 91 LEU A C 1
ATOM 723 O O . LEU A 1 91 ? -9.785 3.451 -10.395 1.00 98.19 91 LEU A O 1
ATOM 727 N N . GLU A 1 92 ? -10.132 4.708 -8.570 1.00 98.56 92 GLU A N 1
ATOM 728 C CA . GLU A 1 92 ? -9.799 5.989 -9.200 1.00 98.56 92 GLU A CA 1
ATOM 729 C C . GLU A 1 92 ? -8.328 6.028 -9.645 1.00 98.56 92 GLU A C 1
ATOM 731 O O . GLU A 1 92 ? -8.023 6.406 -10.777 1.00 98.56 92 GLU A O 1
ATOM 736 N N . ALA A 1 93 ? -7.402 5.586 -8.793 1.00 98.25 93 ALA A N 1
ATOM 737 C CA . ALA A 1 93 ? -5.987 5.495 -9.134 1.00 98.25 93 ALA A CA 1
ATOM 738 C C . ALA A 1 93 ? -5.734 4.519 -10.298 1.00 98.25 93 ALA A C 1
ATOM 740 O O . ALA A 1 93 ? -4.991 4.847 -11.225 1.00 98.25 93 ALA A O 1
ATOM 741 N N . GLU A 1 94 ? -6.385 3.352 -10.310 1.00 97.56 94 GLU A N 1
ATOM 742 C CA . GLU A 1 94 ? -6.302 2.421 -11.441 1.00 97.56 94 GLU A CA 1
ATOM 743 C C . GLU A 1 94 ? -6.836 3.040 -12.736 1.00 97.56 94 GLU A C 1
ATOM 745 O O . GLU A 1 94 ? -6.213 2.880 -13.785 1.00 97.56 94 GLU A O 1
ATOM 750 N N . ALA A 1 95 ? -7.941 3.789 -12.677 1.00 97.75 95 ALA A N 1
ATOM 751 C CA . ALA A 1 95 ? -8.495 4.474 -13.842 1.00 97.75 95 ALA A CA 1
ATOM 752 C C . ALA A 1 95 ? -7.527 5.531 -14.404 1.00 97.75 95 ALA A C 1
ATOM 754 O O . ALA A 1 95 ? -7.358 5.639 -15.622 1.00 97.75 95 ALA A O 1
ATOM 755 N N . ARG A 1 96 ? -6.831 6.280 -13.536 1.00 96.75 96 ARG A N 1
ATOM 756 C CA . ARG A 1 96 ? -5.794 7.239 -13.956 1.00 96.75 96 ARG A CA 1
ATOM 757 C C . ARG A 1 96 ? -4.593 6.550 -14.598 1.00 96.75 96 ARG A C 1
ATOM 759 O O . ARG A 1 96 ? -4.116 7.015 -15.631 1.00 96.75 96 ARG A O 1
ATOM 766 N N . LEU A 1 97 ? -4.134 5.430 -14.034 1.00 95.88 97 LEU A N 1
ATOM 767 C CA . LEU A 1 97 ? -3.050 4.630 -14.614 1.00 95.88 97 LEU A CA 1
ATOM 768 C C . LEU A 1 97 ? -3.441 4.037 -15.970 1.00 95.88 97 LEU A C 1
ATOM 770 O O . LEU A 1 97 ? -2.658 4.129 -16.912 1.00 95.88 97 LEU A O 1
ATOM 774 N N . ALA A 1 98 ? -4.654 3.497 -16.099 1.00 96.00 98 ALA A N 1
ATOM 775 C CA . ALA A 1 98 ? -5.169 2.992 -17.369 1.00 96.00 98 ALA A CA 1
ATOM 776 C C . ALA A 1 98 ? -5.161 4.080 -18.444 1.00 96.00 98 ALA A C 1
ATOM 778 O O . ALA A 1 98 ? -4.635 3.862 -19.532 1.00 96.00 98 ALA A O 1
ATOM 779 N N . LYS A 1 99 ? -5.619 5.288 -18.103 1.00 94.94 99 LYS A N 1
ATOM 780 C CA . LYS A 1 99 ? -5.568 6.433 -19.013 1.00 94.94 99 LYS A CA 1
ATOM 781 C C . LYS A 1 99 ? -4.139 6.790 -19.430 1.00 94.94 99 LYS A C 1
ATOM 783 O O . LYS A 1 99 ? -3.914 7.063 -20.603 1.00 94.94 99 LYS A O 1
ATOM 788 N N . LEU A 1 100 ? -3.174 6.774 -18.505 1.00 92.75 100 LEU A N 1
ATOM 789 C CA . LEU A 1 100 ? -1.764 7.026 -18.834 1.00 92.75 100 LEU A CA 1
ATOM 790 C C . LEU A 1 100 ? -1.213 6.002 -19.834 1.00 92.75 100 LEU A C 1
ATOM 792 O O . LEU A 1 100 ? -0.471 6.393 -20.732 1.00 92.75 100 LEU A O 1
ATOM 796 N N . VAL A 1 101 ? -1.591 4.726 -19.699 1.00 92.69 101 VAL A N 1
ATOM 797 C CA . VAL A 1 101 ? -1.226 3.674 -20.662 1.00 92.69 101 VAL A CA 1
ATOM 798 C C . VAL A 1 101 ? -1.898 3.909 -22.014 1.00 92.69 101 VAL A C 1
ATOM 800 O O . VAL A 1 101 ? -1.231 3.864 -23.042 1.00 92.69 101 VAL A O 1
ATOM 803 N N . GLU A 1 102 ? -3.203 4.184 -22.026 1.00 93.31 102 GLU A N 1
ATOM 804 C CA . GLU A 1 102 ? -3.983 4.376 -23.255 1.00 93.31 102 GLU A CA 1
ATOM 805 C C . GLU A 1 102 ? -3.513 5.574 -24.085 1.00 93.31 102 GLU A C 1
ATOM 807 O O . GLU A 1 102 ? -3.515 5.511 -25.314 1.00 93.31 102 GLU A O 1
ATOM 812 N N . THR A 1 103 ? -3.131 6.674 -23.432 1.00 91.00 103 THR A N 1
ATOM 813 C CA . THR A 1 103 ? -2.766 7.918 -24.124 1.00 91.00 103 THR A CA 1
ATOM 814 C C . THR A 1 103 ? -1.278 8.053 -24.428 1.00 91.00 103 THR A C 1
ATOM 816 O O . THR A 1 103 ? -0.900 9.087 -24.970 1.00 91.00 103 THR A O 1
ATOM 819 N N . ASP A 1 104 ? -0.447 7.082 -24.031 1.00 86.00 104 ASP A N 1
ATOM 820 C CA . ASP A 1 104 ? 1.015 7.238 -23.959 1.00 86.00 104 ASP A CA 1
ATOM 821 C C . ASP A 1 104 ? 1.388 8.544 -23.232 1.00 86.00 104 ASP A C 1
ATOM 823 O O . ASP A 1 104 ? 1.932 9.499 -23.790 1.00 86.00 104 ASP A O 1
ATOM 827 N N . GLY A 1 105 ? 0.930 8.633 -21.978 1.00 82.50 105 GLY A N 1
ATOM 828 C CA . GLY A 1 105 ? 1.037 9.836 -21.159 1.00 82.50 105 GLY A CA 1
ATOM 829 C C . GLY A 1 105 ? 2.482 10.328 -20.976 1.00 82.50 105 GLY A C 1
ATOM 830 O O . GLY A 1 105 ? 3.442 9.593 -21.205 1.00 82.50 105 GLY A O 1
ATOM 831 N N . PRO A 1 106 ? 2.670 11.580 -20.522 1.00 85.94 106 PRO A N 1
ATOM 832 C CA . PRO A 1 106 ? 4.000 12.158 -20.372 1.00 85.94 106 PRO A CA 1
ATOM 833 C C . PRO A 1 106 ? 4.867 11.334 -19.414 1.00 85.94 106 PRO A C 1
ATOM 835 O O . PRO A 1 106 ? 4.382 10.819 -18.408 1.00 85.94 106 PRO A O 1
ATOM 838 N N . TYR A 1 107 ? 6.167 11.284 -19.703 1.00 89.19 107 TYR A N 1
ATOM 839 C CA . TYR A 1 107 ? 7.177 10.691 -18.832 1.00 89.19 107 TYR A CA 1
ATOM 840 C C . TYR A 1 107 ? 8.116 11.783 -18.277 1.00 89.19 107 TYR A C 1
ATOM 842 O O . TYR A 1 107 ? 8.604 12.598 -19.067 1.00 89.19 107 TYR A O 1
ATOM 850 N N . PRO A 1 108 ? 8.417 11.828 -16.960 1.00 91.75 108 PRO A N 1
ATOM 851 C CA . PRO A 1 108 ? 7.952 10.933 -15.890 1.00 91.75 108 PRO A CA 1
ATOM 852 C C . PRO A 1 108 ? 6.428 10.908 -15.721 1.00 91.75 108 PRO A C 1
ATOM 854 O O . PRO A 1 108 ? 5.776 11.949 -15.817 1.00 91.75 108 PRO A O 1
ATOM 857 N N . ALA A 1 109 ? 5.876 9.716 -15.484 1.00 89.75 109 ALA A N 1
ATOM 858 C CA . ALA A 1 109 ? 4.436 9.523 -15.367 1.00 89.75 109 ALA A CA 1
ATOM 859 C C . ALA A 1 109 ? 3.927 10.090 -14.045 1.00 89.75 109 ALA A C 1
ATOM 861 O O . ALA A 1 109 ? 4.514 9.831 -12.996 1.00 89.75 109 ALA A O 1
ATOM 862 N N . ARG A 1 110 ? 2.804 10.813 -14.081 1.00 93.06 110 ARG A N 1
ATOM 863 C CA . ARG A 1 110 ? 2.141 11.299 -12.866 1.00 93.06 110 ARG A CA 1
ATOM 864 C C . ARG A 1 110 ? 1.418 10.157 -12.164 1.00 93.06 110 ARG A C 1
ATOM 866 O O . ARG A 1 110 ? 0.231 9.943 -12.386 1.00 93.06 110 ARG A O 1
ATOM 873 N N . LEU A 1 111 ? 2.160 9.386 -11.375 1.00 94.69 111 LEU A N 1
ATOM 874 C CA . LEU A 1 111 ? 1.613 8.221 -10.688 1.00 94.69 111 LEU A CA 1
ATOM 875 C C . LEU A 1 111 ? 0.631 8.646 -9.595 1.00 94.69 111 LEU A C 1
ATOM 877 O O . LEU A 1 111 ? 0.997 9.482 -8.766 1.00 94.69 111 LEU A O 1
ATOM 881 N N . PRO A 1 112 ? -0.573 8.054 -9.537 1.00 97.00 112 PRO A N 1
ATOM 882 C CA . PRO A 1 112 ? -1.497 8.318 -8.455 1.00 97.00 112 PRO A CA 1
ATOM 883 C C . PRO A 1 112 ? -0.920 7.826 -7.129 1.00 97.00 112 PRO A C 1
ATOM 885 O O . PRO A 1 112 ? -0.298 6.764 -7.056 1.00 97.00 112 PRO A O 1
ATOM 888 N N . TYR A 1 113 ? -1.143 8.605 -6.078 1.00 96.88 113 TYR A N 1
ATOM 889 C CA . TYR A 1 113 ? -0.673 8.298 -4.733 1.00 96.88 113 TYR A CA 1
ATOM 890 C C . TYR A 1 113 ? -1.796 8.570 -3.741 1.00 96.88 113 TYR A C 1
ATOM 892 O O . TYR A 1 113 ? -2.186 9.719 -3.550 1.00 96.88 113 TYR A O 1
ATOM 900 N N . LEU A 1 114 ? -2.323 7.541 -3.084 1.00 97.88 114 LEU A N 1
ATOM 901 C CA . LEU A 1 114 ? -3.369 7.751 -2.088 1.00 97.88 114 LEU A CA 1
ATOM 902 C C . LEU A 1 114 ? -2.761 8.241 -0.778 1.00 97.88 114 LEU A C 1
ATOM 904 O O . LEU A 1 114 ? -1.780 7.685 -0.287 1.00 97.88 114 LEU A O 1
ATOM 908 N N . ILE A 1 115 ? -3.389 9.242 -0.175 1.00 96.06 115 ILE A N 1
ATOM 909 C CA . ILE A 1 115 ? -3.081 9.714 1.170 1.00 96.06 115 ILE A CA 1
ATOM 910 C C . ILE A 1 115 ? -4.347 9.581 1.998 1.00 96.06 115 ILE A C 1
ATOM 912 O O . ILE A 1 115 ? -5.374 10.175 1.681 1.00 96.06 115 ILE A O 1
ATOM 916 N N . ALA A 1 116 ? -4.257 8.811 3.071 1.00 95.81 116 ALA A N 1
ATOM 917 C CA . ALA A 1 116 ? -5.354 8.519 3.968 1.00 95.81 116 ALA A CA 1
ATOM 918 C C . ALA A 1 116 ? -5.014 9.033 5.375 1.00 95.81 116 ALA A C 1
ATOM 920 O O . ALA A 1 116 ? -4.409 8.303 6.170 1.00 95.81 116 ALA A O 1
ATOM 921 N N . PRO A 1 117 ? -5.340 10.300 5.691 1.00 93.38 117 PRO A N 1
ATOM 922 C CA . PRO A 1 117 ? -5.236 10.821 7.045 1.00 93.38 117 PRO A CA 1
ATOM 923 C C . PRO A 1 117 ? -6.139 10.028 7.982 1.00 93.38 117 PRO A C 1
ATOM 925 O O . PRO A 1 117 ? -7.333 9.875 7.727 1.00 93.38 117 PRO A O 1
ATOM 928 N N . CYS A 1 118 ? -5.578 9.542 9.083 1.00 90.62 118 CYS A N 1
ATOM 929 C CA . CYS A 1 118 ? -6.355 8.868 10.111 1.00 90.62 118 CYS A CA 1
ATOM 930 C C . CYS A 1 118 ? -5.796 9.129 11.506 1.00 90.62 118 CYS A C 1
ATOM 932 O O . CYS A 1 118 ? -4.762 9.770 11.694 1.00 90.62 118 CYS A O 1
ATOM 934 N N . ILE A 1 119 ? -6.502 8.635 12.517 1.00 88.38 119 ILE A N 1
ATOM 935 C CA . ILE A 1 119 ? -6.051 8.702 13.902 1.00 88.38 119 ILE A CA 1
ATOM 936 C C . ILE A 1 119 ? -5.406 7.365 14.277 1.00 88.38 119 ILE A C 1
ATOM 938 O O . ILE A 1 119 ? -6.020 6.305 14.164 1.00 88.38 119 ILE A O 1
ATOM 942 N N . LYS A 1 120 ? -4.170 7.392 14.785 1.00 86.69 120 LYS A N 1
ATOM 943 C CA . LYS A 1 120 ? -3.506 6.175 15.276 1.00 86.69 120 LYS A CA 1
ATOM 944 C C . LYS A 1 120 ? -4.338 5.509 16.378 1.00 86.69 120 LYS A C 1
ATOM 946 O O . LYS A 1 120 ? -4.674 6.156 17.368 1.00 86.69 120 LYS A O 1
ATOM 951 N N . GLY A 1 121 ? -4.652 4.223 16.211 1.00 88.56 121 GLY A N 1
ATOM 952 C CA . GLY A 1 121 ? -5.513 3.470 17.132 1.00 88.56 121 GLY A CA 1
ATOM 953 C C . GLY A 1 121 ? -6.993 3.863 17.082 1.00 88.56 121 GLY A C 1
ATOM 954 O O . GLY A 1 121 ? -7.694 3.663 18.071 1.00 88.56 121 GLY A O 1
ATOM 955 N N . PHE A 1 122 ? -7.457 4.460 15.977 1.00 89.81 122 PHE A N 1
ATOM 956 C CA . PHE A 1 122 ? -8.856 4.833 15.773 1.00 89.81 122 PHE A CA 1
ATOM 957 C C . PHE A 1 122 ? -9.830 3.711 16.163 1.00 89.81 122 PHE A C 1
ATOM 959 O O . PHE A 1 122 ? -9.592 2.536 15.890 1.00 89.81 122 PHE A O 1
ATOM 966 N N . GLY A 1 123 ? -10.930 4.091 16.815 1.00 89.38 123 GLY A N 1
ATOM 967 C CA . GLY A 1 123 ? -11.963 3.160 17.270 1.00 89.38 123 GLY A CA 1
ATOM 968 C C . GLY A 1 123 ? -11.673 2.462 18.604 1.00 89.38 123 GLY A C 1
ATOM 969 O O . GLY A 1 123 ? -12.544 1.755 19.105 1.00 89.38 123 GLY A O 1
ATOM 970 N N . PHE A 1 124 ? -10.504 2.678 19.223 1.00 92.75 124 PHE A N 1
ATOM 971 C CA . PHE A 1 124 ? -10.136 2.047 20.495 1.00 92.75 124 PHE A CA 1
ATOM 972 C C . PHE A 1 124 ? -9.650 3.062 21.553 1.00 92.75 124 PHE A C 1
ATOM 974 O O . PHE A 1 124 ? -9.226 4.168 21.203 1.00 92.75 124 PHE A O 1
ATOM 981 N N . PRO A 1 125 ? -9.704 2.742 22.866 1.00 91.19 125 PRO A N 1
ATOM 982 C CA . PRO A 1 125 ? -9.169 3.613 23.907 1.00 91.19 125 PRO A CA 1
ATOM 983 C C . PRO A 1 125 ? -7.724 4.051 23.652 1.00 91.19 125 PRO A C 1
ATOM 985 O O . PRO A 1 125 ? -6.892 3.280 23.182 1.00 91.19 125 PRO A O 1
ATOM 988 N N . GLY A 1 126 ? -7.423 5.309 23.974 1.00 87.50 126 GLY A N 1
ATOM 989 C CA . GLY A 1 126 ? -6.099 5.887 23.743 1.00 87.50 126 GLY A CA 1
ATOM 990 C C . GLY A 1 126 ? -5.827 6.314 22.295 1.00 87.50 126 GLY A C 1
ATOM 991 O O . GLY A 1 126 ? -4.707 6.764 22.033 1.00 87.50 126 GLY A O 1
ATOM 992 N N . ALA A 1 127 ? -6.806 6.225 21.382 1.00 89.62 127 ALA A N 1
ATOM 993 C CA . ALA A 1 127 ? -6.705 6.728 20.010 1.00 89.62 127 ALA A CA 1
ATOM 994 C C . ALA A 1 127 ? -6.129 8.154 19.954 1.00 89.62 127 ALA A C 1
ATOM 996 O O . ALA A 1 127 ? -6.479 9.026 20.750 1.00 89.62 127 ALA A O 1
ATOM 997 N N . GLY A 1 128 ? -5.208 8.390 19.021 1.00 85.00 128 GLY A N 1
ATOM 998 C CA . GLY A 1 128 ? -4.569 9.692 18.815 1.00 85.00 128 GLY A CA 1
ATOM 999 C C . GLY A 1 128 ? -3.543 10.082 19.881 1.00 85.00 128 GLY A C 1
ATOM 1000 O O . GLY A 1 128 ? -2.963 11.167 19.797 1.00 85.00 128 GLY A O 1
ATOM 1001 N N . SER A 1 129 ? -3.277 9.214 20.861 1.00 83.56 129 SER A N 1
ATOM 1002 C CA . SER A 1 129 ? -2.252 9.401 21.893 1.00 83.56 129 SER A CA 1
ATOM 1003 C C . SER A 1 129 ? -1.061 8.453 21.694 1.00 83.56 129 SER A C 1
ATOM 1005 O O . SER A 1 129 ? -1.121 7.516 20.900 1.00 83.56 129 SER A O 1
ATOM 1007 N N . ASN A 1 130 ? 0.025 8.650 22.452 1.00 77.06 130 ASN A N 1
ATOM 1008 C CA . ASN A 1 130 ? 1.166 7.718 22.438 1.00 77.06 130 ASN A CA 1
ATOM 1009 C C . ASN A 1 130 ? 0.768 6.309 22.913 1.00 77.06 130 ASN A C 1
ATOM 1011 O O . ASN A 1 130 ? 1.385 5.323 22.521 1.00 77.06 130 ASN A O 1
ATOM 1015 N N . ARG A 1 131 ? -0.295 6.200 23.719 1.00 79.88 131 ARG A N 1
ATOM 1016 C CA . ARG A 1 131 ? -0.775 4.925 24.261 1.00 79.88 131 ARG A CA 1
ATOM 1017 C C . ARG A 1 131 ? -1.295 3.987 23.173 1.00 79.88 131 ARG A C 1
ATOM 1019 O O . ARG A 1 131 ? -1.134 2.779 23.301 1.00 79.88 131 ARG A O 1
ATOM 1026 N N . ALA A 1 132 ? -1.840 4.535 22.083 1.00 82.94 132 ALA A N 1
ATOM 1027 C CA . ALA A 1 132 ? -2.321 3.765 20.933 1.00 82.94 132 ALA A CA 1
ATOM 1028 C C . ALA A 1 132 ? -1.218 2.980 20.207 1.00 82.94 132 ALA A C 1
ATOM 1030 O O . ALA A 1 132 ? -1.516 2.188 19.320 1.00 82.94 132 ALA A O 1
ATOM 1031 N N . HIS A 1 133 ? 0.055 3.216 20.531 1.00 77.25 133 HIS A N 1
ATOM 1032 C CA . HIS A 1 133 ? 1.148 2.508 19.893 1.00 77.25 133 HIS A CA 1
ATOM 1033 C C . HIS A 1 133 ? 1.455 1.136 20.513 1.00 77.25 133 HIS A C 1
ATOM 1035 O O . HIS A 1 133 ? 1.825 0.236 19.771 1.00 77.25 133 HIS A O 1
ATOM 1041 N N . ASN A 1 134 ? 1.286 0.974 21.831 1.00 78.19 134 ASN A N 1
ATOM 1042 C CA . ASN A 1 134 ? 1.613 -0.266 22.548 1.00 78.19 134 ASN A CA 1
ATOM 1043 C C . ASN A 1 134 ? 0.471 -0.692 23.478 1.00 78.19 134 ASN A C 1
ATOM 1045 O O . ASN A 1 134 ? -0.311 -1.578 23.146 1.00 78.19 134 ASN A O 1
ATOM 1049 N N . LEU A 1 135 ? 0.379 -0.061 24.656 1.00 82.50 135 LEU A N 1
ATOM 1050 C CA . LEU A 1 135 ? -0.594 -0.391 25.698 1.00 82.50 135 LEU A CA 1
ATOM 1051 C C . LEU A 1 135 ? -1.649 0.722 25.808 1.00 82.50 135 LEU A C 1
ATOM 1053 O O . LEU A 1 135 ? -1.447 1.701 26.538 1.00 82.50 135 LEU A O 1
ATOM 1057 N N . PRO A 1 136 ? -2.794 0.585 25.113 1.00 85.12 136 PRO A N 1
ATOM 1058 C CA . PRO A 1 136 ? -3.813 1.633 25.068 1.00 85.12 136 PRO A CA 1
ATOM 1059 C C . PRO A 1 136 ? -4.437 1.937 26.437 1.00 85.12 136 PRO A C 1
ATOM 1061 O O . PRO A 1 136 ? -4.873 3.061 26.671 1.00 85.12 136 PRO A O 1
ATOM 1064 N N . LEU A 1 137 ? -4.422 0.972 27.362 1.00 90.25 137 LEU A N 1
ATOM 1065 C CA . LEU A 1 137 ? -5.117 1.023 28.653 1.00 90.25 137 LEU A CA 1
ATOM 1066 C C . LEU A 1 137 ? -4.201 1.400 29.819 1.00 90.25 137 LEU A C 1
ATOM 1068 O O . LEU A 1 137 ? -3.072 0.918 29.913 1.00 90.25 137 LEU A O 1
ATOM 1072 N N . ASP A 1 138 ? -4.703 2.217 30.744 1.00 85.81 138 ASP A N 1
ATOM 1073 C CA . ASP A 1 138 ? -3.984 2.770 31.909 1.00 85.81 138 ASP A CA 1
ATOM 1074 C C . ASP A 1 138 ? -3.634 1.733 32.994 1.00 85.81 138 ASP A C 1
ATOM 1076 O O . ASP A 1 138 ? -3.137 2.079 34.062 1.00 85.81 138 ASP A O 1
ATOM 1080 N N . GLY A 1 139 ? -3.864 0.447 32.730 1.00 89.44 139 GLY A N 1
ATOM 1081 C CA . GLY A 1 139 ? -3.515 -0.654 33.616 1.00 89.44 139 GLY A CA 1
ATOM 1082 C C . GLY A 1 139 ? -3.895 -2.003 33.019 1.00 89.44 139 GLY A C 1
ATOM 1083 O O . GLY A 1 139 ? -4.479 -2.086 31.938 1.00 89.44 139 GLY A O 1
ATOM 1084 N N . HIS A 1 140 ? -3.575 -3.070 33.745 1.00 90.75 140 HIS A N 1
ATOM 1085 C CA . HIS A 1 140 ? -3.893 -4.428 33.326 1.00 90.75 140 HIS A CA 1
ATOM 1086 C C . HIS A 1 140 ? -5.372 -4.752 33.636 1.00 90.75 140 HIS A C 1
ATOM 1088 O O . HIS A 1 140 ? -5.751 -4.726 34.810 1.00 90.75 140 HIS A O 1
ATOM 1094 N N . PRO A 1 141 ? -6.226 -5.092 32.647 1.00 93.44 141 PRO A N 1
ATOM 1095 C CA . PRO A 1 141 ? -7.665 -5.326 32.863 1.00 93.44 141 PRO A CA 1
ATOM 1096 C C . PRO A 1 141 ? -8.008 -6.427 33.874 1.00 93.44 141 PRO A C 1
ATOM 1098 O O . PRO A 1 141 ? -9.096 -6.437 34.450 1.00 93.44 141 PRO A O 1
ATOM 1101 N N . HIS A 1 142 ? -7.096 -7.372 34.101 1.00 93.25 142 HIS A N 1
ATOM 1102 C CA . HIS A 1 142 ? -7.275 -8.396 35.132 1.00 93.25 142 HIS A CA 1
ATOM 1103 C C . HIS A 1 142 ? -7.313 -7.784 36.544 1.00 93.25 142 HIS A C 1
ATOM 1105 O O . HIS A 1 142 ? -8.187 -8.118 37.339 1.00 93.25 142 HIS A O 1
ATOM 1111 N N . GLU A 1 143 ? -6.415 -6.838 36.832 1.00 96.12 143 GLU A N 1
ATOM 1112 C CA . GLU A 1 143 ? -6.165 -6.317 38.186 1.00 96.12 143 GLU A CA 1
ATOM 1113 C C . GLU A 1 143 ? -6.786 -4.933 38.416 1.00 96.12 143 GLU A C 1
ATOM 1115 O O . GLU A 1 143 ? -7.068 -4.555 39.550 1.00 96.12 143 GLU A O 1
ATOM 1120 N N . ASN A 1 144 ? -7.050 -4.179 37.345 1.00 96.00 144 ASN A N 1
ATOM 1121 C CA . ASN A 1 144 ? -7.594 -2.827 37.404 1.00 96.00 144 ASN A CA 1
ATOM 1122 C C . ASN A 1 144 ? -9.008 -2.779 36.800 1.00 96.00 144 ASN A C 1
ATOM 1124 O O . ASN A 1 144 ? -9.197 -2.954 35.593 1.00 96.00 144 ASN A O 1
ATOM 1128 N N . ALA A 1 145 ? -10.007 -2.511 37.649 1.00 96.19 145 ALA A N 1
ATOM 1129 C CA . ALA A 1 145 ? -11.414 -2.450 37.250 1.00 96.19 145 ALA A CA 1
ATOM 1130 C C . ALA A 1 145 ? -11.704 -1.341 36.223 1.00 96.19 145 ALA A C 1
ATOM 1132 O O . ALA A 1 145 ? -12.408 -1.595 35.250 1.00 96.19 145 ALA A O 1
ATOM 1133 N N . SER A 1 146 ? -11.100 -0.160 36.374 1.00 95.06 146 SER A N 1
ATOM 1134 C CA . SER A 1 146 ? -11.275 0.961 35.438 1.00 95.06 146 SER A CA 1
ATOM 1135 C C . SER A 1 146 ? -10.662 0.661 34.063 1.00 95.06 146 SER A C 1
ATOM 1137 O O . SER A 1 146 ? -11.284 0.896 33.022 1.00 95.06 146 SER A O 1
ATOM 1139 N N . ALA A 1 147 ? -9.479 0.034 34.034 1.00 94.56 147 ALA A N 1
ATOM 1140 C CA . ALA A 1 147 ? -8.872 -0.428 32.785 1.00 94.56 147 ALA A CA 1
ATOM 1141 C C . ALA A 1 147 ? -9.746 -1.482 32.082 1.00 94.56 147 ALA A C 1
ATOM 1143 O O . ALA A 1 147 ? -9.886 -1.462 30.859 1.00 94.56 147 ALA A O 1
ATOM 1144 N N . ARG A 1 148 ? -10.380 -2.377 32.852 1.00 95.75 148 ARG A N 1
ATOM 1145 C CA . ARG A 1 148 ? -11.317 -3.384 32.334 1.00 95.75 148 ARG A CA 1
ATOM 1146 C C . ARG A 1 148 ? -12.597 -2.776 31.775 1.00 95.75 148 ARG A C 1
ATOM 1148 O O . ARG A 1 148 ? -13.052 -3.203 30.719 1.00 95.75 148 ARG A O 1
ATOM 1155 N N . GLU A 1 149 ? -13.173 -1.789 32.452 1.00 95.75 149 GLU A N 1
ATOM 1156 C CA . GLU A 1 149 ? -14.343 -1.056 31.956 1.00 95.75 149 GLU A CA 1
ATOM 1157 C C . GLU A 1 149 ? -14.027 -0.336 30.645 1.00 95.75 149 GLU A C 1
ATOM 1159 O O . GLU A 1 149 ? -14.765 -0.481 29.672 1.00 95.75 149 GLU A O 1
ATOM 1164 N N . THR A 1 150 ? -12.880 0.345 30.591 1.00 94.69 150 THR A N 1
ATOM 1165 C CA . THR A 1 150 ? -12.395 1.043 29.394 1.00 94.69 150 THR A CA 1
ATOM 1166 C C . THR A 1 150 ? -12.183 0.078 28.225 1.00 94.69 150 THR A C 1
ATOM 1168 O O . THR A 1 150 ? -12.648 0.337 27.114 1.00 94.69 150 THR A O 1
ATOM 1171 N N . PHE A 1 151 ? -11.541 -1.069 28.474 1.00 94.44 151 PHE A N 1
ATOM 1172 C CA . PHE A 1 151 ? -11.372 -2.129 27.478 1.00 94.44 151 PHE A CA 1
ATOM 1173 C C . PHE A 1 151 ? -12.716 -2.634 26.954 1.00 94.44 151 PHE A C 1
ATOM 1175 O O . PHE A 1 151 ? -12.931 -2.669 25.746 1.00 94.44 151 PHE A O 1
ATOM 1182 N N . ASN A 1 152 ? -13.631 -2.994 27.856 1.00 95.38 152 ASN A N 1
ATOM 1183 C CA . ASN A 1 152 ? -14.930 -3.543 27.485 1.00 95.38 152 ASN A CA 1
ATOM 1184 C C . ASN A 1 152 ? -15.775 -2.529 26.707 1.00 95.38 152 ASN A C 1
ATOM 1186 O O . ASN A 1 152 ? -16.477 -2.920 25.779 1.00 95.38 152 ASN A O 1
ATOM 1190 N N . ALA A 1 153 ? -15.710 -1.240 27.052 1.00 94.62 153 ALA A N 1
ATOM 1191 C CA . ALA A 1 153 ? -16.381 -0.185 26.300 1.00 94.62 153 ALA A CA 1
ATOM 1192 C C . ALA A 1 153 ? -15.829 -0.078 24.870 1.00 94.62 153 ALA A C 1
ATOM 1194 O O . ALA A 1 153 ? -16.605 -0.096 23.918 1.00 94.62 153 ALA A O 1
ATOM 1195 N N . GLY A 1 154 ? -14.500 -0.055 24.712 1.00 93.00 154 GLY A N 1
ATOM 1196 C CA . GLY A 1 154 ? -13.850 -0.051 23.398 1.00 93.00 154 GLY A CA 1
ATOM 1197 C C . GLY A 1 154 ? -14.176 -1.294 22.567 1.00 93.00 154 GLY A C 1
ATOM 1198 O O . GLY A 1 154 ? -14.572 -1.188 21.410 1.00 93.00 154 GLY A O 1
ATOM 1199 N N . ALA A 1 155 ? -14.078 -2.476 23.177 1.00 94.06 155 ALA A N 1
ATOM 1200 C CA . ALA A 1 155 ? -14.380 -3.744 22.523 1.00 94.06 155 ALA A CA 1
ATOM 1201 C C . ALA A 1 155 ? -15.843 -3.825 22.064 1.00 94.06 155 ALA A C 1
ATOM 1203 O O . ALA A 1 155 ? -16.101 -4.331 20.980 1.00 94.06 155 ALA A O 1
ATOM 1204 N N . ARG A 1 156 ? -16.797 -3.291 22.842 1.00 95.12 156 ARG A N 1
ATOM 1205 C CA . ARG A 1 156 ? -18.216 -3.236 22.447 1.00 95.12 156 ARG A CA 1
ATOM 1206 C C . ARG A 1 156 ? -18.448 -2.370 21.214 1.00 95.12 156 ARG A C 1
ATOM 1208 O O . ARG A 1 156 ? -19.266 -2.744 20.387 1.00 95.12 156 ARG A O 1
ATOM 1215 N N . THR A 1 157 ? -17.737 -1.252 21.080 1.00 91.62 157 THR A N 1
ATOM 1216 C CA . THR A 1 157 ? -17.836 -0.384 19.894 1.00 91.62 157 THR A CA 1
ATOM 1217 C C . THR A 1 157 ? -17.319 -1.076 18.633 1.00 91.62 157 THR A C 1
ATOM 1219 O O . THR A 1 157 ? -17.867 -0.867 17.557 1.00 91.62 157 THR A O 1
ATOM 1222 N N . LEU A 1 158 ? -16.283 -1.909 18.762 1.00 90.75 158 LEU A N 1
ATOM 1223 C CA . LEU A 1 158 ? -15.691 -2.657 17.645 1.00 90.75 158 LEU A CA 1
ATOM 1224 C C . LEU A 1 158 ? -16.355 -4.018 17.396 1.00 90.75 158 LEU A C 1
ATOM 1226 O O . LEU A 1 158 ? -16.036 -4.694 16.417 1.00 90.75 158 LEU A O 1
ATOM 1230 N N . PHE A 1 159 ? -17.241 -4.456 18.291 1.00 93.50 159 PHE A N 1
ATOM 1231 C CA . PHE A 1 159 ? -17.832 -5.780 18.216 1.00 93.50 159 PHE A CA 1
ATOM 1232 C C . PHE A 1 159 ? -18.749 -5.888 17.000 1.00 93.50 159 PHE A C 1
ATOM 1234 O O . PHE A 1 159 ? -19.758 -5.194 16.892 1.00 93.50 159 PHE A O 1
ATOM 1241 N N . THR A 1 160 ? -18.414 -6.820 16.116 1.00 94.00 160 THR A N 1
ATOM 1242 C CA . THR A 1 160 ? -19.283 -7.254 15.024 1.00 94.00 160 THR A CA 1
ATOM 1243 C C . THR A 1 160 ? -19.820 -8.641 15.375 1.00 94.00 160 THR A C 1
ATOM 1245 O O . THR A 1 160 ? -19.012 -9.516 15.700 1.00 94.00 160 THR A O 1
ATOM 1248 N N . PRO A 1 161 ? -21.146 -8.871 15.337 1.00 96.81 161 PRO A N 1
ATOM 1249 C CA . PRO A 1 161 ? -21.706 -10.193 15.593 1.00 96.81 161 PRO A CA 1
ATOM 1250 C C . PRO A 1 161 ? -21.115 -11.252 14.643 1.00 96.81 161 PRO A C 1
ATOM 1252 O O . PRO A 1 161 ? -20.955 -10.956 13.454 1.00 96.81 161 PRO A O 1
ATOM 1255 N N . PRO A 1 162 ? -20.793 -12.472 15.121 1.00 96.75 162 PRO A N 1
ATOM 1256 C CA . PRO A 1 162 ? -20.171 -13.509 14.296 1.00 96.75 162 PRO A CA 1
ATOM 1257 C C . PRO A 1 162 ? -20.941 -13.817 13.010 1.00 96.75 162 PRO A C 1
ATOM 1259 O O . PRO A 1 162 ? -20.340 -13.934 11.952 1.00 96.75 162 PRO A O 1
ATOM 1262 N N . GLU A 1 163 ? -22.271 -13.862 13.070 1.00 97.56 163 GLU A N 1
ATOM 1263 C CA . GLU A 1 163 ? -23.123 -14.126 11.912 1.00 97.56 163 GLU A CA 1
ATOM 1264 C C . GLU A 1 163 ? -23.022 -13.040 10.832 1.00 97.56 163 GLU A C 1
ATOM 1266 O O . GLU A 1 163 ? -23.067 -13.351 9.642 1.00 97.56 163 GLU A O 1
ATOM 1271 N N . VAL A 1 164 ? -22.834 -11.781 11.242 1.00 97.25 164 VAL A N 1
ATOM 1272 C CA . VAL A 1 164 ? -22.624 -10.648 10.332 1.00 97.25 164 VAL A CA 1
ATOM 1273 C C . VAL A 1 164 ? -21.227 -10.724 9.721 1.00 97.25 164 VAL A C 1
ATOM 1275 O O . VAL A 1 164 ? -21.069 -10.509 8.521 1.00 97.25 164 VAL A O 1
ATOM 1278 N N . LEU A 1 165 ? -20.215 -11.068 10.524 1.00 95.38 165 LEU A N 1
ATOM 1279 C CA . LEU A 1 165 ? -18.845 -11.233 10.045 1.00 95.38 165 LEU A CA 1
ATOM 1280 C C . LEU A 1 165 ? -18.737 -12.386 9.038 1.00 95.38 165 LEU A C 1
ATOM 1282 O O . LEU A 1 165 ? -18.159 -12.211 7.968 1.00 95.38 165 LEU A O 1
ATOM 1286 N N . ASP A 1 166 ? -19.337 -13.536 9.343 1.00 96.62 166 ASP A N 1
ATOM 1287 C CA . ASP A 1 166 ? -19.358 -14.701 8.459 1.00 96.62 166 ASP A CA 1
ATOM 1288 C C . ASP A 1 166 ? -20.063 -14.390 7.134 1.00 96.62 166 ASP A C 1
ATOM 1290 O O . ASP A 1 166 ? -19.620 -14.829 6.069 1.00 96.62 166 ASP A O 1
ATOM 1294 N N . ASP A 1 167 ? -21.157 -13.625 7.176 1.00 97.25 167 ASP A N 1
ATOM 1295 C CA . ASP A 1 167 ? -21.863 -13.196 5.972 1.00 97.25 167 ASP A CA 1
ATOM 1296 C C . ASP A 1 167 ? -21.044 -12.223 5.119 1.00 97.25 167 ASP A C 1
ATOM 1298 O O . ASP A 1 167 ? -20.941 -12.404 3.901 1.00 97.25 167 ASP A O 1
ATOM 1302 N N . ALA A 1 168 ? -20.373 -11.258 5.751 1.00 94.94 168 ALA A N 1
ATOM 1303 C CA . ALA A 1 168 ? -19.457 -10.351 5.070 1.00 94.94 168 ALA A CA 1
ATOM 1304 C C . ALA A 1 168 ? -18.290 -11.112 4.417 1.00 94.94 168 ALA A C 1
ATOM 1306 O O . ALA A 1 168 ? -17.982 -10.887 3.246 1.00 94.94 168 ALA A O 1
ATOM 1307 N N . VAL A 1 169 ? -17.680 -12.068 5.128 1.00 93.94 169 VAL A N 1
ATOM 1308 C CA . VAL A 1 169 ? -16.595 -12.903 4.590 1.00 93.94 169 VAL A CA 1
ATOM 1309 C C . VAL A 1 169 ? -17.074 -13.715 3.392 1.00 93.94 169 VAL A C 1
ATOM 1311 O O . VAL A 1 169 ? -16.395 -13.718 2.364 1.00 93.94 169 VAL A O 1
ATOM 1314 N N . ARG A 1 170 ? -18.246 -14.361 3.470 1.00 94.06 170 ARG A N 1
ATOM 1315 C CA . ARG A 1 170 ? -18.820 -15.091 2.324 1.00 94.06 170 ARG A CA 1
ATOM 1316 C C . ARG A 1 170 ? -19.069 -14.172 1.134 1.00 94.06 170 ARG A C 1
ATOM 1318 O O . ARG A 1 170 ? -18.737 -14.539 0.011 1.00 94.06 170 ARG A O 1
ATOM 1325 N N . THR A 1 171 ? -19.615 -12.985 1.385 1.00 94.56 171 THR A N 1
ATOM 1326 C CA . THR A 1 171 ? -19.935 -11.997 0.348 1.00 94.56 171 THR A CA 1
ATOM 1327 C C . THR A 1 171 ? -18.685 -11.476 -0.361 1.00 94.56 171 THR A C 1
ATOM 1329 O O . THR A 1 171 ? -18.717 -11.248 -1.566 1.00 94.56 171 THR A O 1
ATOM 1332 N N . LEU A 1 172 ? -17.573 -11.310 0.360 1.00 91.44 172 LEU A N 1
ATOM 1333 C CA . LEU A 1 172 ? -16.318 -10.787 -0.191 1.00 91.44 172 LEU A CA 1
ATOM 1334 C C . LEU A 1 172 ? -15.405 -11.878 -0.775 1.00 91.44 172 LEU A C 1
ATOM 1336 O O . LEU A 1 172 ? -14.553 -11.586 -1.618 1.00 91.44 172 LEU A O 1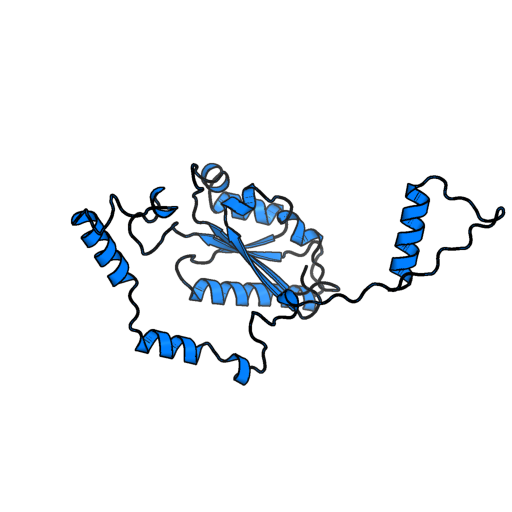
ATOM 1340 N N . SER A 1 173 ? -15.595 -13.141 -0.385 1.00 92.50 173 SER A N 1
ATOM 1341 C CA . SER A 1 173 ? -14.806 -14.294 -0.850 1.00 92.50 173 SER A CA 1
ATOM 1342 C C . SER A 1 173 ? -15.260 -14.798 -2.225 1.00 92.50 173 SER A C 1
ATOM 1344 O O . SER A 1 173 ? -15.615 -15.961 -2.411 1.00 92.50 173 SER A O 1
ATOM 1346 N N . VAL A 1 174 ? -15.251 -13.907 -3.217 1.00 93.62 174 VAL A N 1
ATOM 1347 C CA . VAL A 1 174 ? -15.744 -14.166 -4.583 1.00 93.62 174 VAL A CA 1
ATOM 1348 C C . VAL A 1 174 ? -14.654 -14.633 -5.550 1.00 93.62 174 VAL A C 1
ATOM 1350 O O . VAL A 1 174 ? -14.857 -14.619 -6.763 1.00 93.62 174 VAL A O 1
ATOM 1353 N N . HIS A 1 175 ? -13.495 -15.066 -5.044 1.00 93.38 175 HIS A N 1
ATOM 1354 C CA . HIS A 1 175 ? -12.330 -15.433 -5.856 1.00 93.38 175 HIS A CA 1
ATOM 1355 C C . HIS A 1 175 ? -12.660 -16.455 -6.947 1.00 93.38 175 HIS A C 1
ATOM 1357 O O . HIS A 1 175 ? -12.361 -16.225 -8.117 1.00 93.38 175 HIS A O 1
ATOM 1363 N N . THR A 1 176 ? -13.357 -17.536 -6.581 1.00 91.31 176 THR A N 1
ATOM 1364 C CA . THR A 1 176 ? -13.799 -18.583 -7.515 1.00 91.31 176 THR A CA 1
ATOM 1365 C C . THR A 1 176 ? -14.749 -18.036 -8.578 1.00 91.31 176 THR A C 1
ATOM 1367 O O . THR A 1 176 ? -14.587 -18.339 -9.755 1.00 91.31 176 THR A O 1
ATOM 1370 N N . ALA A 1 177 ? -15.715 -17.199 -8.184 1.00 93.50 177 ALA A N 1
ATOM 1371 C CA . ALA A 1 177 ? -16.680 -16.605 -9.111 1.00 93.50 177 ALA A CA 1
ATOM 1372 C C . ALA A 1 177 ? -16.013 -15.638 -10.105 1.00 93.50 177 ALA A C 1
ATOM 1374 O O . ALA A 1 177 ? -16.434 -15.544 -11.254 1.00 93.50 177 ALA A O 1
ATOM 1375 N N . GLN A 1 178 ? -14.954 -14.951 -9.673 1.00 93.25 178 GLN A N 1
ATOM 1376 C CA . GLN A 1 178 ? -14.148 -14.053 -10.504 1.00 93.25 178 GLN A CA 1
ATOM 1377 C C . GLN A 1 178 ? -13.012 -14.767 -11.251 1.00 93.25 178 GLN A C 1
ATOM 1379 O O . GLN A 1 178 ? -12.270 -14.114 -11.981 1.00 93.25 178 GLN A O 1
ATOM 1384 N N . ASN A 1 179 ? -12.849 -16.080 -11.058 1.00 91.75 179 ASN A N 1
ATOM 1385 C CA . ASN A 1 179 ? -11.717 -16.854 -11.563 1.00 91.75 179 ASN A CA 1
ATOM 1386 C C . ASN A 1 179 ? -10.351 -16.205 -11.241 1.00 91.75 179 ASN A C 1
ATOM 1388 O O . ASN A 1 179 ? -9.445 -16.189 -12.076 1.00 91.75 179 ASN A O 1
ATOM 1392 N N . ARG A 1 180 ? -10.209 -15.633 -10.035 1.00 90.88 180 ARG A N 1
ATOM 1393 C CA . ARG A 1 180 ? -8.955 -15.029 -9.558 1.00 90.88 180 ARG A CA 1
ATOM 1394 C C . ARG A 1 180 ? -8.304 -15.897 -8.479 1.00 90.88 180 ARG A C 1
ATOM 1396 O O . ARG A 1 180 ? -9.019 -16.481 -7.662 1.00 90.88 180 ARG A O 1
ATOM 1403 N N . PRO A 1 181 ? -6.963 -15.968 -8.424 1.00 90.81 181 PRO A N 1
ATOM 1404 C CA . PRO A 1 181 ? -6.275 -16.644 -7.333 1.00 90.81 181 PRO A CA 1
ATOM 1405 C C . PRO A 1 181 ? -6.481 -15.898 -6.009 1.00 90.81 181 PRO A C 1
ATOM 1407 O O . PRO A 1 181 ? -6.761 -14.696 -5.985 1.00 90.81 181 PRO A O 1
ATOM 1410 N N . LEU A 1 182 ? -6.293 -16.620 -4.902 1.00 90.19 182 LEU A N 1
ATOM 1411 C CA . LEU A 1 182 ? -6.130 -16.009 -3.581 1.00 90.19 182 LEU A CA 1
ATOM 1412 C C . LEU A 1 182 ? -4.925 -15.063 -3.584 1.00 90.19 182 LEU A C 1
ATOM 1414 O O . LEU A 1 182 ? -3.944 -15.294 -4.292 1.00 90.19 182 LEU A O 1
ATOM 1418 N N . GLU A 1 183 ? -4.971 -14.038 -2.742 1.00 86.81 183 GLU A N 1
ATOM 1419 C CA . GLU A 1 183 ? -3.916 -13.034 -2.594 1.00 86.81 183 GLU A CA 1
ATOM 1420 C C . GLU A 1 183 ? -2.567 -13.684 -2.240 1.00 86.81 183 GLU A C 1
ATOM 1422 O O . GLU A 1 183 ? -1.536 -13.300 -2.788 1.00 86.81 183 GLU A O 1
ATOM 1427 N N . SER A 1 184 ? -2.576 -14.738 -1.414 1.00 88.06 184 SER A N 1
ATOM 1428 C CA . SER A 1 184 ? -1.384 -15.524 -1.051 1.00 88.06 184 SER A CA 1
ATOM 1429 C C . SER A 1 184 ? -0.754 -16.291 -2.218 1.00 88.06 184 SER A C 1
ATOM 1431 O O . SER A 1 184 ? 0.399 -16.700 -2.128 1.00 88.06 184 SER A O 1
ATOM 1433 N N . HIS A 1 185 ? -1.498 -16.495 -3.305 1.00 89.50 185 HIS A N 1
ATOM 1434 C CA . HIS A 1 185 ? -1.044 -17.160 -4.526 1.00 89.50 185 HIS A CA 1
ATOM 1435 C C . HIS A 1 185 ? -0.936 -16.184 -5.705 1.00 89.50 185 HIS A C 1
ATOM 1437 O O . HIS A 1 185 ? -0.817 -16.610 -6.854 1.00 89.50 185 HIS A O 1
ATOM 1443 N N . ASN A 1 186 ? -1.005 -14.874 -5.449 1.00 88.69 186 ASN A N 1
ATOM 1444 C CA . ASN A 1 186 ? -0.808 -13.872 -6.485 1.00 88.69 186 ASN A CA 1
ATOM 1445 C C . ASN A 1 186 ? 0.609 -13.992 -7.069 1.00 88.69 186 ASN A C 1
ATOM 1447 O O . ASN A 1 186 ? 1.569 -14.213 -6.330 1.00 88.69 186 ASN A O 1
ATOM 1451 N N . ALA A 1 187 ? 0.751 -13.800 -8.383 1.00 86.81 187 ALA A N 1
ATOM 1452 C CA . ALA A 1 187 ? 2.034 -13.889 -9.076 1.00 86.81 187 ALA A CA 1
ATOM 1453 C C . ALA A 1 187 ? 3.124 -13.004 -8.447 1.00 86.81 187 ALA A C 1
ATOM 1455 O O . ALA A 1 187 ? 4.279 -13.409 -8.426 1.00 86.81 187 ALA A O 1
ATOM 1456 N N . LEU A 1 188 ? 2.772 -11.849 -7.870 1.00 88.50 188 LEU A N 1
ATOM 1457 C CA . LEU A 1 188 ? 3.707 -10.981 -7.145 1.00 88.50 188 LEU A CA 1
ATOM 1458 C C . LEU A 1 188 ? 4.239 -11.603 -5.843 1.00 88.50 188 LEU A C 1
ATOM 1460 O O . LEU A 1 188 ? 5.364 -11.307 -5.452 1.00 88.50 188 LEU A O 1
ATOM 1464 N N . ALA A 1 189 ? 3.452 -12.449 -5.174 1.00 87.31 189 ALA A N 1
ATOM 1465 C CA . ALA A 1 189 ? 3.819 -13.085 -3.907 1.00 87.31 189 ALA A CA 1
ATOM 1466 C C . ALA A 1 189 ? 4.624 -14.378 -4.104 1.00 87.31 189 ALA A C 1
ATOM 1468 O O . ALA A 1 189 ? 5.498 -14.688 -3.300 1.00 87.31 189 ALA A O 1
ATOM 1469 N N . VAL A 1 190 ? 4.334 -15.129 -5.171 1.00 90.44 190 VAL A N 1
ATOM 1470 C CA . VAL A 1 190 ? 4.926 -16.458 -5.418 1.00 90.44 190 VAL A CA 1
ATOM 1471 C C . VAL A 1 190 ? 5.826 -16.508 -6.652 1.00 90.44 190 VAL A C 1
ATOM 1473 O O . VAL A 1 190 ? 6.129 -17.596 -7.144 1.00 90.44 190 VAL A O 1
ATOM 1476 N N . ARG A 1 191 ? 6.241 -15.351 -7.189 1.00 89.00 191 ARG A N 1
ATOM 1477 C CA . ARG A 1 191 ? 7.046 -15.287 -8.414 1.00 89.00 191 ARG A CA 1
ATOM 1478 C C . ARG A 1 191 ? 8.296 -16.148 -8.283 1.00 89.00 191 ARG A C 1
ATOM 1480 O O . ARG A 1 191 ? 9.191 -15.843 -7.500 1.00 89.00 191 ARG A O 1
ATOM 1487 N N . ASN A 1 192 ? 8.386 -17.158 -9.137 1.00 87.81 192 ASN A N 1
ATOM 1488 C CA . ASN A 1 192 ? 9.611 -17.907 -9.340 1.00 87.81 192 ASN A CA 1
ATOM 1489 C C . ASN A 1 192 ? 10.274 -17.414 -10.628 1.00 87.81 192 ASN A C 1
ATOM 1491 O O . ASN A 1 192 ? 9.757 -17.644 -11.720 1.00 87.81 192 ASN A O 1
ATOM 1495 N N . VAL A 1 193 ? 11.381 -16.687 -10.495 1.00 88.00 193 VAL A N 1
ATOM 1496 C CA . VAL A 1 193 ? 12.147 -16.189 -11.642 1.00 88.00 193 VAL A CA 1
ATOM 1497 C C . VAL A 1 193 ? 13.080 -17.305 -12.096 1.00 88.00 193 VAL A C 1
ATOM 1499 O O . VAL A 1 193 ? 13.875 -17.804 -11.300 1.00 88.00 193 VAL A O 1
ATOM 1502 N N . ALA A 1 194 ? 12.963 -17.715 -13.361 1.00 89.44 194 ALA A N 1
ATOM 1503 C CA . ALA A 1 194 ? 13.881 -18.688 -13.942 1.00 89.44 194 ALA A CA 1
ATOM 1504 C C . ALA A 1 194 ? 15.324 -18.166 -13.866 1.00 89.44 194 ALA A C 1
ATOM 1506 O O . ALA A 1 194 ? 15.561 -16.957 -13.923 1.00 89.44 194 ALA A O 1
ATOM 1507 N N . SER A 1 195 ? 16.292 -19.073 -13.727 1.00 91.31 195 SER A N 1
ATOM 1508 C CA . SER A 1 195 ? 17.696 -18.683 -13.850 1.00 91.31 195 SER A CA 1
ATOM 1509 C C . SER A 1 195 ? 17.932 -18.086 -15.240 1.00 91.31 195 SER A C 1
ATOM 1511 O O . SER A 1 195 ? 17.419 -18.650 -16.207 1.00 91.31 195 SER A O 1
ATOM 1513 N N . PRO A 1 196 ? 18.670 -16.967 -15.345 1.00 90.31 196 PRO A N 1
ATOM 1514 C CA . PRO A 1 196 ? 18.963 -16.377 -16.639 1.00 90.31 196 PRO A CA 1
ATOM 1515 C C . PRO A 1 196 ? 19.836 -17.326 -17.457 1.00 90.31 196 PRO A C 1
ATOM 1517 O O . PRO A 1 196 ? 20.642 -18.080 -16.899 1.00 90.31 196 PRO A O 1
ATOM 1520 N N . ASP A 1 197 ? 19.724 -17.236 -18.776 1.00 91.00 197 ASP A N 1
ATOM 1521 C CA . ASP A 1 197 ? 20.653 -17.902 -19.674 1.00 91.00 197 ASP A CA 1
ATOM 1522 C C . ASP A 1 197 ? 22.035 -17.264 -19.511 1.00 91.00 197 ASP A C 1
ATOM 1524 O O . ASP A 1 197 ? 22.231 -16.071 -19.761 1.00 91.00 197 ASP A O 1
ATOM 1528 N N . LEU A 1 198 ? 22.995 -18.061 -19.033 1.00 90.81 198 LEU A N 1
ATOM 1529 C CA . LEU A 1 198 ? 24.374 -17.633 -18.825 1.00 90.81 198 LEU A CA 1
ATOM 1530 C C . LEU A 1 198 ? 25.203 -18.017 -20.059 1.00 90.81 198 LEU A C 1
ATOM 1532 O O . LEU A 1 198 ? 25.493 -19.206 -20.241 1.00 90.81 198 LEU A O 1
ATOM 1536 N N . PRO A 1 199 ? 25.598 -17.054 -20.915 1.00 85.69 199 PRO A N 1
ATOM 1537 C CA . PRO A 1 199 ? 26.449 -17.351 -22.055 1.00 85.69 199 PRO A CA 1
ATOM 1538 C C . PRO A 1 199 ? 27.795 -17.905 -21.581 1.00 85.69 199 PRO A C 1
ATOM 1540 O O . PRO A 1 199 ? 28.321 -17.522 -20.532 1.00 85.69 199 PRO A O 1
ATOM 1543 N N . ALA A 1 200 ? 28.365 -18.825 -22.362 1.00 81.06 200 ALA A N 1
ATOM 1544 C CA . ALA A 1 200 ? 29.678 -19.374 -22.056 1.00 81.06 200 ALA A CA 1
ATOM 1545 C C . ALA A 1 200 ? 30.718 -18.237 -22.014 1.00 81.06 200 ALA A C 1
ATOM 1547 O O . ALA A 1 200 ? 30.702 -17.380 -22.903 1.00 81.06 200 ALA A O 1
ATOM 1548 N N . PRO A 1 201 ? 31.641 -18.224 -21.033 1.00 72.62 201 PRO A N 1
ATOM 1549 C CA . PRO A 1 201 ? 32.687 -17.214 -20.982 1.00 72.62 201 PRO A CA 1
ATOM 1550 C C . PRO A 1 201 ? 33.463 -17.214 -22.298 1.00 72.62 201 PRO A C 1
ATOM 1552 O O . PRO A 1 201 ? 33.925 -18.270 -22.745 1.00 72.62 201 PRO A O 1
ATOM 1555 N N . ALA A 1 202 ? 33.613 -16.042 -22.916 1.00 67.81 202 ALA A N 1
ATOM 1556 C CA . ALA A 1 202 ? 34.446 -15.908 -24.100 1.00 67.81 202 ALA A CA 1
ATOM 1557 C C . ALA A 1 202 ? 35.845 -16.459 -23.792 1.00 67.81 202 ALA A C 1
ATOM 1559 O O . ALA A 1 202 ? 36.455 -16.116 -22.775 1.00 67.81 202 ALA A O 1
ATOM 1560 N N . SER A 1 203 ? 36.347 -17.345 -24.653 1.00 61.31 203 SER A N 1
ATOM 1561 C CA . SER A 1 203 ? 37.687 -17.903 -24.503 1.00 61.31 203 SER A CA 1
ATOM 1562 C C . SER A 1 203 ? 38.695 -16.759 -24.585 1.00 61.31 203 SER A C 1
ATOM 1564 O O . SER A 1 203 ? 38.876 -16.173 -25.651 1.00 61.31 203 SER A O 1
ATOM 1566 N N . ILE A 1 204 ? 39.333 -16.415 -23.465 1.00 60.66 204 ILE A N 1
ATOM 1567 C CA . ILE A 1 204 ? 40.374 -15.387 -23.438 1.00 60.66 204 ILE A CA 1
ATOM 1568 C C . ILE A 1 204 ? 41.588 -15.966 -24.171 1.00 60.66 204 ILE A C 1
ATOM 1570 O O . ILE A 1 204 ? 42.381 -16.705 -23.594 1.00 60.66 204 ILE A O 1
ATOM 1574 N N . SER A 1 205 ? 41.702 -15.687 -25.469 1.00 58.53 205 SER A N 1
ATOM 1575 C CA . SER A 1 205 ? 42.929 -15.952 -26.220 1.00 58.53 205 SER A CA 1
ATOM 1576 C C . SER A 1 205 ? 43.889 -14.775 -26.044 1.00 58.53 205 SER A C 1
ATOM 1578 O O . SER A 1 205 ? 43.445 -13.641 -25.874 1.00 58.53 205 SER A O 1
ATOM 1580 N N . GLU A 1 206 ? 45.199 -15.007 -26.158 1.00 59.66 206 GLU A N 1
ATOM 1581 C CA . GLU A 1 206 ? 46.223 -13.941 -26.111 1.00 59.66 206 GLU A CA 1
ATOM 1582 C C . GLU A 1 206 ? 46.008 -12.829 -27.159 1.00 59.66 206 GLU A C 1
ATOM 1584 O O . GLU A 1 206 ? 46.604 -11.762 -27.068 1.00 59.66 206 GLU A O 1
ATOM 1589 N N . HIS A 1 207 ? 45.156 -13.078 -28.159 1.00 62.50 207 HIS A N 1
ATOM 1590 C CA . HIS A 1 207 ? 44.856 -12.172 -29.269 1.00 62.50 207 HIS A CA 1
ATOM 1591 C C . HIS A 1 207 ? 43.507 -11.456 -29.097 1.00 62.50 207 HIS A C 1
ATOM 1593 O O . HIS A 1 207 ? 43.139 -10.619 -29.922 1.00 62.50 207 HIS A O 1
ATOM 1599 N N . SER A 1 208 ? 42.747 -11.794 -28.052 1.00 65.44 208 SER A N 1
ATOM 1600 C CA . SER A 1 208 ? 41.500 -11.108 -27.724 1.00 65.44 208 SER A CA 1
ATOM 1601 C C . SER A 1 208 ? 41.822 -9.800 -27.001 1.00 65.44 208 SER A C 1
ATOM 1603 O O . SER A 1 208 ? 42.687 -9.799 -26.123 1.00 65.44 208 SER A O 1
ATOM 1605 N N . PRO A 1 209 ? 41.147 -8.681 -27.321 1.00 68.81 209 PRO A N 1
ATOM 1606 C CA . PRO A 1 209 ? 41.367 -7.429 -26.614 1.00 68.81 209 PRO A CA 1
ATOM 1607 C C . PRO A 1 209 ? 41.019 -7.612 -25.135 1.00 68.81 209 PRO A C 1
ATOM 1609 O O . PRO A 1 209 ? 39.844 -7.742 -24.765 1.00 68.81 209 PRO A O 1
ATOM 1612 N N . ALA A 1 210 ? 42.058 -7.637 -24.297 1.00 72.06 210 ALA A N 1
ATOM 1613 C CA . ALA A 1 210 ? 41.913 -7.752 -22.857 1.00 72.06 210 ALA A CA 1
ATOM 1614 C C . ALA A 1 210 ? 41.006 -6.623 -22.336 1.00 72.06 210 ALA A C 1
ATOM 1616 O O . ALA A 1 210 ? 41.031 -5.508 -22.871 1.00 72.06 210 ALA A O 1
ATOM 1617 N N . PRO A 1 211 ? 40.164 -6.889 -21.326 1.00 77.00 211 PRO A N 1
ATOM 1618 C CA . PRO A 1 211 ? 39.410 -5.829 -20.679 1.00 77.00 211 PRO A CA 1
ATOM 1619 C C . PRO A 1 211 ? 40.379 -4.805 -20.082 1.00 77.00 211 PRO A C 1
ATOM 1621 O O . PRO A 1 211 ? 41.428 -5.166 -19.546 1.00 77.00 211 PRO A O 1
ATOM 1624 N N . ASN A 1 212 ? 40.024 -3.523 -20.164 1.00 84.31 212 ASN A N 1
ATOM 1625 C CA . ASN A 1 212 ? 40.878 -2.438 -19.675 1.00 84.31 212 ASN A CA 1
ATOM 1626 C C . ASN A 1 212 ? 41.069 -2.504 -18.150 1.00 84.31 212 ASN A C 1
ATOM 1628 O O . ASN A 1 212 ? 42.076 -2.043 -17.616 1.00 84.31 212 ASN A O 1
ATOM 1632 N N . CYS A 1 213 ? 40.089 -3.071 -17.442 1.00 87.06 213 CYS A N 1
ATOM 1633 C CA . CYS A 1 213 ? 40.126 -3.336 -16.010 1.00 87.06 213 CYS A CA 1
ATOM 1634 C C . CYS A 1 213 ? 39.100 -4.420 -15.635 1.00 87.06 213 CYS A C 1
ATOM 1636 O O . CYS A 1 213 ? 38.296 -4.853 -16.460 1.00 87.06 213 CYS A O 1
ATOM 1638 N N . ALA A 1 214 ? 39.080 -4.827 -14.364 1.00 88.19 214 ALA A N 1
ATOM 1639 C CA . ALA A 1 214 ? 38.109 -5.804 -13.870 1.00 88.19 214 ALA A CA 1
ATOM 1640 C C . ALA A 1 214 ? 36.643 -5.351 -14.045 1.00 88.19 214 ALA A C 1
ATOM 1642 O O . ALA A 1 214 ? 35.790 -6.179 -14.347 1.00 88.19 214 ALA A O 1
ATOM 1643 N N . MET A 1 215 ? 36.350 -4.050 -13.915 1.00 92.19 215 MET A N 1
ATOM 1644 C CA . MET A 1 215 ? 34.987 -3.532 -14.103 1.00 92.19 215 MET A CA 1
ATOM 1645 C C . MET A 1 215 ? 34.521 -3.631 -15.560 1.00 92.19 215 MET A C 1
ATOM 1647 O O . MET A 1 215 ? 33.371 -3.976 -15.791 1.00 92.19 215 MET A O 1
ATOM 1651 N N . ASP A 1 216 ? 35.416 -3.413 -16.530 1.00 88.38 216 ASP A N 1
ATOM 1652 C CA . ASP A 1 216 ? 35.133 -3.604 -17.964 1.00 88.38 216 ASP A CA 1
ATOM 1653 C C . ASP A 1 216 ? 34.838 -5.086 -18.270 1.00 88.38 216 ASP A C 1
ATOM 1655 O O . ASP A 1 216 ? 33.925 -5.411 -19.020 1.00 88.38 216 ASP A O 1
ATOM 1659 N N . ALA A 1 217 ? 35.540 -6.017 -17.615 1.00 85.50 217 ALA A N 1
ATOM 1660 C CA . ALA A 1 217 ? 35.244 -7.446 -17.744 1.00 85.50 217 ALA A CA 1
ATOM 1661 C C . ALA A 1 217 ? 33.848 -7.814 -17.204 1.00 85.50 217 ALA A C 1
ATOM 1663 O O . ALA A 1 217 ? 33.125 -8.585 -17.838 1.00 85.50 217 ALA A O 1
ATOM 1664 N N . ILE A 1 218 ? 33.470 -7.257 -16.047 1.00 89.25 218 ILE A N 1
ATOM 1665 C CA . ILE A 1 218 ? 32.147 -7.465 -15.442 1.00 89.25 218 ILE A CA 1
ATOM 1666 C C . ILE A 1 218 ? 31.051 -6.861 -16.328 1.00 89.25 218 ILE A C 1
ATOM 1668 O O . ILE A 1 218 ? 30.048 -7.526 -16.570 1.00 89.25 218 ILE A O 1
ATOM 1672 N N . ASP A 1 219 ? 31.251 -5.647 -16.845 1.00 90.50 219 ASP A N 1
ATOM 1673 C CA . ASP A 1 219 ? 30.280 -4.952 -17.699 1.00 90.50 219 ASP A CA 1
ATOM 1674 C C . ASP A 1 219 ? 30.027 -5.698 -19.019 1.00 90.50 219 ASP A C 1
ATOM 1676 O O . ASP A 1 219 ? 28.879 -5.895 -19.425 1.00 90.50 219 ASP A O 1
ATOM 1680 N N . ARG A 1 220 ? 31.090 -6.224 -19.646 1.00 87.44 220 ARG A N 1
ATOM 1681 C CA . ARG A 1 220 ? 30.976 -7.096 -20.828 1.00 87.44 220 ARG A CA 1
ATOM 1682 C C . ARG A 1 220 ? 30.178 -8.362 -20.519 1.00 87.44 220 ARG A C 1
ATOM 1684 O O . ARG A 1 220 ? 29.230 -8.661 -21.236 1.00 87.44 220 ARG A O 1
ATOM 1691 N N . CYS A 1 221 ? 30.518 -9.059 -19.432 1.00 87.56 221 CYS A N 1
ATOM 1692 C CA . CYS A 1 221 ? 29.808 -10.266 -19.000 1.00 87.56 221 CYS A CA 1
ATOM 1693 C C . CYS A 1 221 ? 28.319 -9.986 -18.744 1.00 87.56 221 CYS A C 1
ATOM 1695 O O . CYS A 1 221 ? 27.454 -10.703 -19.242 1.00 87.56 221 CYS A O 1
ATOM 1697 N N . PHE A 1 222 ? 28.011 -8.906 -18.022 1.00 90.50 222 PHE A N 1
ATOM 1698 C CA . PHE A 1 222 ? 26.637 -8.489 -17.765 1.00 90.50 222 PHE A CA 1
ATOM 1699 C C . PHE A 1 222 ? 25.887 -8.171 -19.063 1.00 90.50 222 PHE A C 1
ATOM 1701 O O . PHE A 1 222 ? 24.768 -8.637 -19.252 1.00 90.50 222 PHE A O 1
ATOM 1708 N N . THR A 1 223 ? 26.513 -7.440 -19.988 1.00 91.31 223 THR A N 1
ATOM 1709 C CA . THR A 1 223 ? 25.920 -7.120 -21.294 1.00 91.31 223 THR A CA 1
ATOM 1710 C C . THR A 1 223 ? 25.643 -8.377 -22.118 1.00 91.31 223 THR A C 1
ATOM 1712 O O . THR A 1 223 ? 24.608 -8.457 -22.779 1.00 91.31 223 THR A O 1
ATOM 1715 N N . ASP A 1 224 ? 26.532 -9.368 -22.077 1.00 90.56 224 ASP A N 1
ATOM 1716 C CA . ASP A 1 224 ? 26.330 -10.637 -22.777 1.00 90.56 224 ASP A CA 1
ATOM 1717 C C . ASP A 1 224 ? 25.174 -11.442 -22.165 1.00 90.56 224 ASP A C 1
ATOM 1719 O O . ASP A 1 224 ? 24.360 -11.981 -22.912 1.00 90.56 224 ASP A O 1
ATOM 1723 N N . ILE A 1 225 ? 25.036 -11.452 -20.832 1.00 92.25 225 ILE A N 1
ATOM 1724 C CA . ILE A 1 225 ? 23.862 -12.027 -20.151 1.00 92.25 225 ILE A CA 1
ATOM 1725 C C . ILE A 1 225 ? 22.584 -11.296 -20.589 1.00 92.25 225 ILE A C 1
ATOM 1727 O O . ILE A 1 225 ? 21.613 -11.944 -20.966 1.00 92.25 225 ILE A O 1
ATOM 1731 N N . VAL A 1 226 ? 22.577 -9.959 -20.597 1.00 92.69 226 VAL A N 1
ATOM 1732 C CA . VAL A 1 226 ? 21.405 -9.159 -21.005 1.00 92.69 226 VAL A CA 1
ATOM 1733 C C . VAL A 1 226 ? 21.028 -9.390 -22.469 1.00 92.69 226 VAL A C 1
ATOM 1735 O O . VAL A 1 226 ? 19.853 -9.371 -22.790 1.00 92.69 226 VAL A O 1
ATOM 1738 N N . ARG A 1 227 ? 21.983 -9.620 -23.376 1.00 92.00 227 ARG A N 1
ATOM 1739 C CA . ARG A 1 227 ? 21.674 -9.947 -24.783 1.00 92.00 227 ARG A CA 1
ATOM 1740 C C . ARG A 1 227 ? 21.094 -11.348 -24.964 1.00 92.00 227 ARG A C 1
ATOM 1742 O O . ARG A 1 227 ? 20.456 -11.598 -25.983 1.00 92.00 227 ARG A O 1
ATOM 1749 N N . ALA A 1 228 ? 21.389 -12.259 -24.040 1.00 91.69 228 ALA A N 1
ATOM 1750 C CA . ALA A 1 228 ? 20.935 -13.642 -24.091 1.00 91.69 228 ALA A CA 1
ATOM 1751 C C . ALA A 1 228 ? 19.518 -13.846 -23.520 1.00 91.69 228 ALA A C 1
ATOM 1753 O O . ALA A 1 228 ? 18.969 -14.926 -23.708 1.00 91.69 228 ALA A O 1
ATOM 1754 N N . ASN A 1 229 ? 18.942 -12.843 -22.843 1.00 89.56 229 ASN A N 1
ATOM 1755 C CA . ASN A 1 229 ? 17.649 -12.907 -22.146 1.00 89.56 229 ASN A CA 1
ATOM 1756 C C . ASN A 1 229 ? 16.714 -11.776 -22.600 1.00 89.56 229 ASN A C 1
ATOM 1758 O O . ASN A 1 229 ? 15.482 -11.962 -22.494 1.00 89.56 229 ASN A O 1
#

pLDDT: mean 87.63, std 10.87, range [47.19, 98.56]

Radius of gyration: 24.62 Å; Cα contacts (8 Å, |Δi|>4): 294; chains: 1; bounding box: 69×40×68 Å

Foldseek 3Di:
DAFAPDADEAEDELVRPVVDPDVLLVLQVDFLVTHYAYEYAYAQQQDDLPDGRPCNVVPHPVVVCVSSVVSQADEDEFALVDPVSVVVLSVVQVVQSVVCNVVVHDPSHHHYYYYHYDWQQPLAAQTNHSCSVPHRFPDDLVVDVVSVVRRVVSCVSVDDPPVRVVVVCVVPVCCVVVVHDDPCPPCVNPPDDDDQDQDDPDPDDPPPPDQPDPVSVVVVRVVVSVVRD

Secondary structure (DSSP, 8-state):
-PPTT-EEEEEEEHHHHHHSTTGGGHHHH--TTT--EEEEEEEE--B-SSSB-HHHHHTTHHHHHHHHHHHTEEEEE--TT-HHHHHHHHHHHHHHHHHHHHTT--SS--EEEEEEE--TTTTSTTTTSGGGGS--SSS-TTT-HHHHHHHHHHHHHH---HHHHHHHHHHH--TTTTT---GGG-HHHH--PPPP--PPPP---TTS---SSHHHHHHHHHHHHHHH-